Protein AF-A0A3N2MAE8-F1 (afdb_monomer_lite)

pLDDT: mean 73.29, std 17.46, range [30.31, 92.56]

Radius of gyration: 26.44 Å; chains: 1; bounding box: 74×53×58 Å

Secondary structure (DSSP, 8-state):
-HHHHHHHIIIIIHHHHHTS-HHHHHHHHHHHHHHHHHHHH---HHHHTTTTT--HHHHHHHHHHHHHHHHTT-HHHHHHHHHHHTS-HHHHS----PPP-PPPPPPPPPP-------------------PEEETTEEE-HHHHHHHHHHHHHHHHHHHHTTSSPPP-SS-----TT---S-----S--EEEHHHHHHHHTS-HHHHHHHHHTTSS-EEEEEEETTEEEEEEEHHHHHHHHHHTT--

Foldseek 3Di:
DLVLLVVLCVVPVVVVLVPDDPVVNLLLSLLLVLLCCCVPVPDDLVLSQVVSVHDSVSSVVSNVVLVVCVVVVPPSSVSSVVSVVPDPSVVVPPDPDDDDDDDDDDDDDDDDDDDDDDDDDDDDDPPDQPWDADPNDTQGVVNVVVVLQLQLQVLVCVVCPPPPDDDPPPPDDDDRPDDPPPPPPDPWDWAWLVSLCSNLVHDSVVVVVCCVVVLWPKDFPDDDPPDTTIITTPVSSVVVSVVVVSD

Sequence (247 aa):
MEKTIIDIIDKKAQRQYNRMTGIKRKAYRAMLYAGVQITLNGYSVREIAPEIDYSESGTTKLVQKWIQLMQGGDVTVNLIINAVQKIPMSRRLAHKQTPVKESEPITPSTPVQVEIPKPMPAITRPTKTKVKNVLGFLITPEDEMRERAAIRSSILFFQSYGKGKEPRMNGEYYTPGTNPDEVVKDEGKWLPLDTAALYCGCKEEVINIAGQNGIIERRVYRRNANRNYYEYKVDDLDRFIRDNHLL

Structure (mmCIF, N/CA/C/O backbone):
data_AF-A0A3N2MAE8-F1
#
_entry.id   AF-A0A3N2MAE8-F1
#
loop_
_atom_site.group_PDB
_atom_site.id
_atom_site.type_symbol
_atom_site.label_atom_id
_atom_site.label_alt_id
_atom_site.label_comp_id
_atom_site.label_asym_id
_atom_site.label_entity_id
_atom_site.label_seq_id
_atom_site.pdbx_PDB_ins_code
_atom_site.Cartn_x
_atom_site.Cartn_y
_atom_site.Cartn_z
_atom_site.occupancy
_atom_site.B_iso_or_equiv
_atom_site.auth_seq_id
_atom_site.auth_comp_id
_atom_site.auth_asym_id
_atom_site.auth_atom_id
_atom_site.pdbx_PDB_model_num
ATOM 1 N N . MET A 1 1 ? 13.043 8.190 -25.055 1.00 72.12 1 MET A N 1
ATOM 2 C CA . MET A 1 1 ? 12.553 8.364 -23.673 1.00 72.12 1 MET A CA 1
ATOM 3 C C . MET A 1 1 ? 13.698 8.305 -22.676 1.00 72.12 1 MET A C 1
ATOM 5 O O . MET A 1 1 ? 13.945 9.303 -22.020 1.00 72.12 1 MET A O 1
ATOM 9 N N . GLU A 1 2 ? 14.461 7.211 -22.641 1.00 76.00 2 GLU A N 1
ATOM 10 C CA . GLU A 1 2 ? 15.640 7.076 -21.772 1.00 76.00 2 GLU A CA 1
ATOM 11 C C . GLU A 1 2 ? 16.663 8.216 -21.952 1.00 76.00 2 GLU A C 1
ATOM 13 O O . GLU A 1 2 ? 17.057 8.845 -20.976 1.00 76.00 2 GLU A O 1
ATOM 18 N N . LYS A 1 3 ? 16.989 8.589 -23.201 1.00 79.81 3 LYS A N 1
ATOM 19 C CA . LYS A 1 3 ? 17.850 9.754 -23.500 1.00 79.81 3 LYS A CA 1
ATOM 20 C C . LYS A 1 3 ? 17.324 11.066 -22.901 1.00 79.81 3 LYS A C 1
ATOM 22 O O . LYS A 1 3 ? 18.085 11.820 -22.318 1.00 79.81 3 LYS A O 1
ATOM 27 N N . THR A 1 4 ? 16.015 11.308 -22.977 1.00 78.88 4 THR A N 1
ATOM 28 C CA . THR A 1 4 ? 15.373 12.512 -22.420 1.00 78.88 4 THR A CA 1
ATOM 29 C C . THR A 1 4 ? 15.468 12.551 -20.895 1.00 78.88 4 THR A C 1
ATOM 31 O O . THR A 1 4 ? 15.686 13.612 -20.318 1.00 78.88 4 THR A O 1
ATOM 34 N N . ILE A 1 5 ? 15.326 11.396 -20.239 1.00 82.50 5 ILE A N 1
ATOM 35 C CA . ILE A 1 5 ? 15.496 11.271 -18.787 1.00 82.50 5 ILE A CA 1
ATOM 36 C C . ILE A 1 5 ? 16.953 11.567 -18.410 1.00 82.50 5 ILE A C 1
ATOM 38 O O . ILE A 1 5 ? 17.195 12.344 -17.489 1.00 82.50 5 ILE A O 1
ATOM 42 N N . ILE A 1 6 ? 17.917 11.004 -19.146 1.00 83.12 6 ILE A N 1
ATOM 43 C CA . ILE A 1 6 ? 19.352 11.240 -18.928 1.00 83.12 6 ILE A CA 1
ATOM 44 C C . ILE A 1 6 ? 19.697 12.725 -19.102 1.00 83.12 6 ILE A C 1
ATOM 46 O O . ILE A 1 6 ? 20.293 13.305 -18.199 1.00 83.12 6 ILE A O 1
ATOM 50 N N . ASP A 1 7 ? 19.227 13.371 -20.171 1.00 82.75 7 ASP A N 1
ATOM 51 C CA . ASP A 1 7 ? 19.480 14.795 -20.424 1.00 82.75 7 ASP A CA 1
ATOM 52 C C . ASP A 1 7 ? 18.971 15.700 -19.289 1.00 82.75 7 ASP A C 1
ATOM 54 O O . ASP A 1 7 ? 19.589 16.715 -18.960 1.00 82.75 7 ASP A O 1
ATOM 58 N N . ILE A 1 8 ? 17.828 15.365 -18.681 1.00 82.50 8 ILE A N 1
ATOM 59 C CA . ILE A 1 8 ? 17.264 16.141 -17.566 1.00 82.50 8 ILE A CA 1
ATOM 60 C C . ILE A 1 8 ? 18.070 15.918 -16.286 1.00 82.50 8 ILE A C 1
ATOM 62 O O . ILE A 1 8 ? 18.332 16.880 -15.555 1.00 82.50 8 ILE A O 1
ATOM 66 N N . ILE A 1 9 ? 18.510 14.682 -16.035 1.00 80.94 9 ILE A N 1
ATOM 67 C CA . ILE A 1 9 ? 19.417 14.376 -14.925 1.00 80.94 9 ILE A CA 1
ATOM 68 C C . ILE A 1 9 ? 20.706 15.192 -15.079 1.00 80.94 9 ILE A C 1
ATOM 70 O O . ILE A 1 9 ? 21.069 15.916 -14.150 1.00 80.94 9 ILE A O 1
ATOM 74 N N . ASP A 1 10 ? 21.326 15.166 -16.261 1.00 79.38 10 ASP A N 1
ATOM 75 C CA . ASP A 1 10 ? 22.582 15.867 -16.543 1.00 79.38 10 ASP A CA 1
ATOM 76 C C . ASP A 1 10 ? 22.447 17.400 -16.460 1.00 79.38 10 ASP A C 1
ATOM 78 O O . ASP A 1 10 ? 23.388 18.089 -16.065 1.00 79.38 10 ASP A O 1
ATOM 82 N N . LYS A 1 11 ? 21.269 17.963 -16.764 1.00 79.94 11 LYS A N 1
ATOM 83 C CA . LYS A 1 11 ? 21.033 19.420 -16.709 1.00 79.94 11 LYS A CA 1
ATOM 84 C C . LYS A 1 11 ? 20.623 19.950 -15.335 1.00 79.94 11 LYS A C 1
ATOM 86 O O . LYS A 1 11 ? 20.891 21.116 -15.043 1.00 79.94 11 LYS A O 1
ATOM 91 N N . LYS A 1 12 ? 19.917 19.165 -14.514 1.00 78.56 12 LYS A N 1
ATOM 92 C CA . LYS A 1 12 ? 19.262 19.680 -13.291 1.00 78.56 12 LYS A CA 1
ATOM 93 C C . LYS A 1 12 ? 19.582 18.904 -12.022 1.00 78.56 12 LYS A C 1
ATOM 95 O O . LYS A 1 12 ? 19.689 19.522 -10.966 1.00 78.56 12 LYS A O 1
ATOM 100 N N . ALA A 1 13 ? 19.798 17.596 -12.114 1.00 74.38 13 ALA A N 1
ATOM 101 C CA . ALA A 1 13 ? 20.076 16.745 -10.958 1.00 74.38 13 ALA A CA 1
ATOM 102 C C . ALA A 1 13 ? 21.548 16.302 -10.872 1.00 74.38 13 ALA A C 1
ATOM 104 O O . ALA A 1 13 ? 21.906 15.537 -9.978 1.00 74.38 13 ALA A O 1
ATOM 105 N N . GLN A 1 14 ? 22.427 16.801 -11.748 1.00 79.94 14 GLN A N 1
ATOM 106 C CA . GLN A 1 14 ? 23.759 16.231 -11.967 1.00 79.94 14 GLN A CA 1
ATOM 107 C C . GLN A 1 14 ? 24.645 16.186 -10.727 1.00 79.94 14 GLN A C 1
ATOM 109 O O . GLN A 1 14 ? 25.301 15.183 -10.448 1.00 79.94 14 GLN A O 1
ATOM 114 N N . ARG A 1 15 ? 24.634 17.254 -9.921 1.00 77.38 15 ARG A N 1
ATOM 115 C CA . ARG A 1 15 ? 25.395 17.296 -8.661 1.00 77.38 15 ARG A CA 1
ATOM 116 C C . ARG A 1 15 ? 24.901 16.251 -7.661 1.00 77.38 15 ARG A C 1
ATOM 118 O O . ARG A 1 15 ? 25.712 15.638 -6.975 1.00 77.38 15 ARG A O 1
ATOM 125 N N . GLN A 1 16 ? 23.590 16.042 -7.574 1.00 77.69 16 GLN A N 1
ATOM 126 C CA . GLN A 1 16 ? 22.994 15.058 -6.672 1.00 77.69 16 GLN A CA 1
ATOM 127 C C . GLN A 1 16 ? 23.212 13.636 -7.197 1.00 77.69 16 GLN A C 1
ATOM 129 O O . GLN A 1 16 ? 23.607 12.759 -6.436 1.00 77.69 16 GLN A O 1
ATOM 134 N N . TYR A 1 17 ? 23.037 13.434 -8.501 1.00 82.00 17 TYR A N 1
ATOM 135 C CA . TYR A 1 17 ? 23.240 12.167 -9.192 1.00 82.00 17 TYR A CA 1
ATOM 136 C C . TYR A 1 17 ? 24.691 11.675 -9.077 1.00 82.00 17 TYR A C 1
ATOM 138 O O . TYR A 1 17 ? 24.935 10.527 -8.701 1.00 82.00 17 TYR A O 1
ATOM 146 N N . ASN A 1 18 ? 25.669 12.563 -9.270 1.00 81.50 18 ASN A N 1
ATOM 147 C CA . ASN A 1 18 ? 27.088 12.219 -9.158 1.00 81.50 18 ASN A CA 1
ATOM 148 C C . ASN A 1 18 ? 27.539 11.947 -7.714 1.00 81.50 18 ASN A C 1
ATOM 150 O O . ASN A 1 18 ? 28.488 11.195 -7.507 1.00 81.50 18 ASN A O 1
ATOM 154 N N . ARG A 1 19 ? 26.830 12.462 -6.704 1.00 82.56 19 ARG A N 1
ATOM 155 C CA . ARG A 1 19 ? 27.078 12.116 -5.291 1.00 82.56 19 ARG A CA 1
ATOM 156 C C . ARG A 1 19 ? 26.542 10.734 -4.897 1.00 82.56 19 ARG A C 1
ATOM 158 O O . ARG A 1 19 ? 26.888 10.233 -3.832 1.00 82.56 19 ARG A O 1
ATOM 165 N N . MET A 1 20 ? 25.701 10.104 -5.721 1.00 85.06 20 MET A N 1
ATOM 166 C CA . MET A 1 20 ? 25.175 8.763 -5.449 1.00 85.06 20 MET A CA 1
ATOM 167 C C . MET A 1 20 ? 26.180 7.667 -5.826 1.00 85.06 20 MET A C 1
ATOM 169 O O . MET A 1 20 ? 26.930 7.805 -6.793 1.00 85.06 20 MET A O 1
ATOM 173 N N . THR A 1 21 ? 26.134 6.541 -5.107 1.00 85.94 21 THR A N 1
ATOM 174 C CA . THR A 1 21 ? 26.862 5.311 -5.465 1.00 85.94 21 THR A CA 1
ATOM 175 C C . THR A 1 21 ? 26.302 4.697 -6.752 1.00 85.94 21 THR A C 1
ATOM 177 O O . THR A 1 21 ? 25.134 4.908 -7.081 1.00 85.94 21 THR A O 1
ATOM 180 N N . GLY A 1 22 ? 27.098 3.898 -7.474 1.00 79.12 22 GLY A N 1
ATOM 181 C CA . GLY A 1 22 ? 26.682 3.290 -8.751 1.00 79.12 22 GLY A CA 1
ATOM 182 C C . GLY A 1 22 ? 25.366 2.504 -8.666 1.00 79.12 22 GLY A C 1
ATOM 183 O O . GLY A 1 22 ? 24.494 2.658 -9.518 1.00 79.12 22 GLY A O 1
ATOM 184 N N . ILE A 1 23 ? 25.162 1.761 -7.573 1.00 83.56 23 ILE A N 1
ATOM 185 C CA . ILE A 1 23 ? 23.918 1.021 -7.302 1.00 83.56 23 ILE A CA 1
ATOM 186 C C . ILE A 1 23 ? 22.726 1.978 -7.147 1.00 83.56 23 ILE A C 1
ATOM 188 O O . ILE A 1 23 ? 21.671 1.771 -7.745 1.00 83.56 23 ILE A O 1
ATOM 192 N N . LYS A 1 24 ? 22.895 3.069 -6.386 1.00 83.88 24 LYS A N 1
ATOM 193 C CA . LYS A 1 24 ? 21.844 4.081 -6.191 1.00 83.88 24 LYS A CA 1
ATOM 194 C C . LYS A 1 24 ? 21.535 4.835 -7.484 1.00 83.88 24 LYS A C 1
ATOM 196 O O . LYS A 1 24 ? 20.376 5.155 -7.722 1.00 83.88 24 LYS A O 1
ATOM 201 N N . ARG A 1 25 ? 22.536 5.063 -8.341 1.00 84.44 25 ARG A N 1
ATOM 202 C CA . ARG A 1 25 ? 22.350 5.648 -9.676 1.00 84.44 25 ARG A CA 1
ATOM 203 C C . ARG A 1 25 ? 21.535 4.737 -10.595 1.00 84.44 25 ARG A C 1
ATOM 205 O O . ARG A 1 25 ? 20.593 5.227 -11.215 1.00 84.44 25 ARG A O 1
ATOM 212 N N . LYS A 1 26 ? 21.839 3.428 -10.637 1.00 86.19 26 LYS A N 1
ATOM 213 C CA . LYS A 1 26 ? 21.049 2.437 -11.399 1.00 86.19 26 LYS A CA 1
ATOM 214 C C . LYS A 1 26 ? 19.598 2.423 -10.914 1.00 86.19 26 LYS A C 1
ATOM 216 O O . LYS A 1 26 ? 18.693 2.595 -11.723 1.00 86.19 26 LYS A O 1
ATOM 221 N N . ALA A 1 27 ? 19.383 2.336 -9.600 1.00 85.50 27 ALA A N 1
ATOM 222 C CA . ALA A 1 27 ? 18.045 2.349 -9.009 1.00 85.50 27 ALA A CA 1
ATOM 223 C C . ALA A 1 27 ? 17.280 3.654 -9.289 1.00 85.50 27 ALA A C 1
ATOM 225 O O . ALA A 1 27 ? 16.088 3.625 -9.577 1.00 85.50 27 ALA A O 1
ATOM 226 N N . TYR A 1 28 ? 17.960 4.802 -9.232 1.00 87.75 28 TYR A N 1
ATOM 227 C CA . TYR A 1 28 ? 17.355 6.100 -9.524 1.00 87.75 28 TYR A CA 1
ATOM 228 C C . TYR A 1 28 ? 16.938 6.217 -10.994 1.00 87.75 28 TYR A C 1
ATOM 230 O O . TYR A 1 28 ? 15.820 6.635 -11.276 1.00 87.75 28 TYR A O 1
ATOM 238 N N . ARG A 1 29 ? 17.779 5.778 -11.939 1.00 87.69 29 ARG A N 1
ATOM 239 C CA . ARG A 1 29 ? 17.409 5.735 -13.364 1.00 87.69 29 ARG A CA 1
ATOM 240 C C . ARG A 1 29 ? 16.254 4.774 -13.632 1.00 87.69 29 ARG A C 1
ATOM 242 O O . ARG A 1 29 ? 15.301 5.164 -14.300 1.00 87.69 29 ARG A O 1
ATOM 249 N N . ALA A 1 30 ? 16.309 3.570 -13.066 1.00 88.69 30 ALA A N 1
ATOM 250 C CA . ALA A 1 30 ? 15.249 2.572 -13.190 1.00 88.69 30 ALA A CA 1
ATOM 251 C C . ALA A 1 30 ? 13.909 3.096 -12.648 1.00 88.69 30 ALA A C 1
ATOM 253 O O . ALA A 1 30 ? 12.876 2.913 -13.280 1.00 88.69 30 ALA A O 1
ATOM 254 N N . MET A 1 31 ? 13.932 3.824 -11.527 1.00 92.56 31 MET A N 1
ATOM 255 C CA . MET A 1 31 ? 12.755 4.485 -10.957 1.00 92.56 31 MET A CA 1
ATOM 256 C C . MET A 1 31 ? 12.142 5.517 -11.905 1.00 92.56 31 MET A C 1
ATOM 258 O O . MET A 1 31 ? 10.935 5.495 -12.124 1.00 92.56 31 MET A O 1
ATOM 262 N N . LEU A 1 32 ? 12.958 6.415 -12.465 1.00 89.94 32 LEU A N 1
ATOM 263 C CA . LEU A 1 32 ? 12.476 7.453 -13.381 1.00 89.94 32 LEU A CA 1
ATOM 264 C C . LEU A 1 32 ? 11.924 6.840 -14.674 1.00 89.94 32 LEU A C 1
ATOM 266 O O . LEU A 1 32 ? 10.894 7.283 -15.174 1.00 89.94 32 LEU A O 1
ATOM 270 N N . TYR A 1 33 ? 12.584 5.805 -15.197 1.00 89.75 33 TYR A N 1
ATOM 271 C CA . TYR A 1 33 ? 12.141 5.103 -16.397 1.00 89.75 33 TYR A CA 1
ATOM 272 C C . TYR A 1 33 ? 10.831 4.340 -16.171 1.00 89.75 33 TYR A C 1
ATOM 274 O O . TYR A 1 33 ? 9.857 4.570 -16.886 1.00 89.75 33 TYR A O 1
ATOM 282 N N . ALA A 1 34 ? 10.776 3.489 -15.142 1.00 88.75 34 ALA A N 1
ATOM 283 C CA . ALA A 1 34 ? 9.591 2.694 -14.831 1.00 88.75 34 ALA A CA 1
ATOM 284 C C . ALA A 1 34 ? 8.399 3.565 -14.427 1.00 88.75 34 ALA A C 1
ATOM 286 O O . ALA A 1 34 ? 7.279 3.303 -14.857 1.00 88.75 34 ALA A O 1
ATOM 287 N N . GLY A 1 35 ? 8.647 4.630 -13.659 1.00 88.06 35 GLY A N 1
ATOM 288 C CA . GLY A 1 35 ? 7.637 5.623 -13.311 1.00 88.06 35 GLY A CA 1
ATOM 289 C C . GLY A 1 35 ? 6.983 6.209 -14.556 1.00 88.06 35 GLY A C 1
ATOM 290 O O . GLY A 1 35 ? 5.775 6.103 -14.716 1.00 88.06 35 GLY A O 1
ATOM 291 N N . VAL A 1 36 ? 7.781 6.726 -15.495 1.00 87.81 36 VAL A N 1
ATOM 292 C CA . VAL A 1 36 ? 7.273 7.278 -16.759 1.00 87.81 36 VAL A CA 1
ATOM 293 C C . VAL A 1 36 ? 6.505 6.238 -17.577 1.00 87.81 36 VAL A C 1
ATOM 295 O O . VAL A 1 36 ? 5.401 6.530 -18.035 1.00 87.81 36 VAL A O 1
ATOM 298 N N . GLN A 1 37 ? 7.057 5.039 -17.770 1.00 86.00 37 GLN A N 1
ATOM 299 C CA . GLN A 1 37 ? 6.421 4.022 -18.611 1.00 86.00 37 GLN A CA 1
ATOM 300 C C . GLN A 1 37 ? 5.065 3.573 -18.053 1.00 86.00 37 GLN A C 1
ATOM 302 O O . GLN A 1 37 ? 4.087 3.491 -18.795 1.00 86.00 37 GLN A O 1
ATOM 307 N N . ILE A 1 38 ? 4.981 3.361 -16.741 1.00 86.56 38 ILE A N 1
ATOM 308 C CA . ILE A 1 38 ? 3.768 2.853 -16.096 1.00 86.56 38 ILE A CA 1
ATOM 309 C C . ILE A 1 38 ? 2.740 3.975 -15.906 1.00 86.56 38 ILE A C 1
ATOM 311 O O . ILE A 1 38 ? 1.568 3.786 -16.217 1.00 86.56 38 ILE A O 1
ATOM 315 N N . THR A 1 39 ? 3.148 5.169 -15.456 1.00 84.19 39 THR A N 1
ATOM 316 C CA . THR A 1 39 ? 2.185 6.246 -15.159 1.00 84.19 39 THR A CA 1
ATOM 317 C C . THR A 1 39 ? 1.778 7.073 -16.376 1.00 84.19 39 THR A C 1
ATOM 319 O O . THR A 1 39 ? 0.683 7.624 -16.372 1.00 84.19 39 THR A O 1
ATOM 322 N N . LEU A 1 40 ? 2.641 7.221 -17.392 1.00 82.38 40 LEU A N 1
ATOM 323 C CA . LEU A 1 40 ? 2.356 8.073 -18.561 1.00 82.38 40 LEU A CA 1
ATOM 324 C C . LEU A 1 40 ? 2.034 7.294 -19.837 1.00 82.38 40 LEU A C 1
ATOM 326 O O . LEU A 1 40 ? 1.311 7.824 -20.678 1.00 82.38 40 LEU A O 1
ATOM 330 N N . ASN A 1 41 ? 2.563 6.079 -20.001 1.00 80.44 41 ASN A N 1
ATOM 331 C CA . ASN A 1 41 ? 2.350 5.283 -21.216 1.00 80.44 41 ASN A CA 1
ATOM 332 C C . ASN A 1 41 ? 1.479 4.038 -20.986 1.00 80.44 41 ASN A C 1
ATOM 334 O O . ASN A 1 41 ? 1.125 3.381 -21.958 1.00 80.44 41 ASN A O 1
ATOM 338 N N . GLY A 1 42 ? 1.099 3.744 -19.736 1.00 79.69 42 GLY A N 1
ATOM 339 C CA . GLY A 1 42 ? 0.135 2.693 -19.401 1.00 79.69 42 GLY A CA 1
ATOM 340 C C . GLY A 1 42 ? 0.682 1.264 -19.446 1.00 79.69 42 GLY A C 1
ATOM 341 O O . GLY A 1 42 ? -0.113 0.331 -19.492 1.00 79.69 42 GLY A O 1
ATOM 342 N N . TYR A 1 43 ? 2.007 1.080 -19.430 1.00 84.88 43 TYR A N 1
ATOM 343 C CA . TYR A 1 43 ? 2.608 -0.256 -19.374 1.00 84.88 43 TYR A CA 1
ATOM 344 C C . TYR A 1 43 ? 2.362 -0.942 -18.030 1.00 84.88 43 TYR A C 1
ATOM 346 O O . TYR A 1 43 ? 2.264 -0.300 -16.980 1.00 84.88 43 TYR A O 1
ATOM 354 N N . SER A 1 44 ? 2.312 -2.269 -18.056 1.00 85.44 44 SER A N 1
ATOM 355 C CA . SER A 1 44 ? 2.218 -3.091 -16.856 1.00 85.44 44 SER A CA 1
ATOM 356 C C . SER A 1 44 ? 3.583 -3.265 -16.18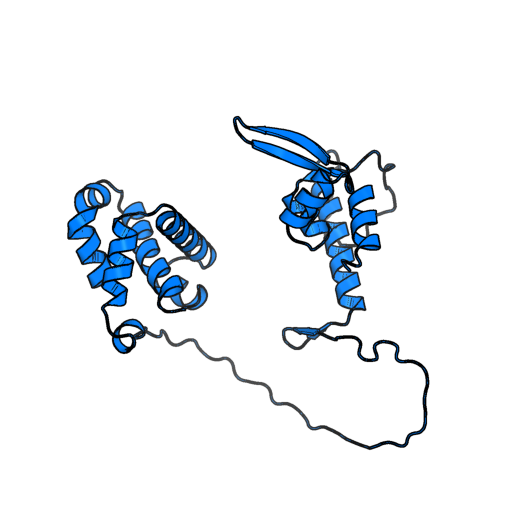0 1.00 85.44 44 SER A C 1
ATOM 358 O O . SER A 1 44 ? 4.644 -3.203 -16.802 1.00 85.44 44 SER A O 1
ATOM 360 N N . VAL A 1 45 ? 3.570 -3.550 -14.875 1.00 85.81 45 VAL A N 1
ATOM 361 C CA . VAL A 1 45 ? 4.798 -3.846 -14.111 1.00 85.81 45 VAL A CA 1
ATOM 362 C C . VAL A 1 45 ? 5.545 -5.054 -14.692 1.00 85.81 45 VAL A C 1
ATOM 364 O O . VAL A 1 45 ? 6.775 -5.071 -14.668 1.00 85.81 45 VAL A O 1
ATOM 367 N N . ARG A 1 46 ? 4.811 -6.032 -15.238 1.00 84.56 46 ARG A N 1
ATOM 368 C CA . ARG A 1 46 ? 5.366 -7.260 -15.827 1.00 84.56 46 ARG A CA 1
ATOM 369 C C . ARG A 1 46 ? 6.188 -6.994 -17.082 1.00 84.56 46 ARG A C 1
ATOM 371 O O . ARG A 1 46 ? 7.208 -7.639 -17.276 1.00 84.56 46 ARG A O 1
ATOM 378 N N . GLU A 1 47 ? 5.764 -6.038 -17.901 1.00 83.75 47 GLU A N 1
ATOM 379 C CA . GLU A 1 47 ? 6.462 -5.666 -19.138 1.00 83.75 47 GLU A CA 1
ATOM 380 C C . GLU A 1 47 ? 7.751 -4.892 -18.842 1.00 83.75 47 GLU A C 1
ATOM 382 O O . GLU A 1 47 ? 8.776 -5.110 -19.479 1.00 83.75 47 GLU A O 1
ATOM 387 N N . ILE A 1 48 ? 7.726 -4.025 -17.825 1.00 86.50 48 ILE A N 1
ATOM 388 C CA . ILE A 1 48 ? 8.852 -3.134 -17.518 1.00 86.50 48 ILE A CA 1
ATOM 389 C C . ILE A 1 48 ? 9.907 -3.787 -16.623 1.00 86.50 48 ILE A C 1
ATOM 391 O O . ILE A 1 48 ? 11.091 -3.497 -16.775 1.00 86.50 48 ILE A O 1
ATOM 395 N N . ALA A 1 49 ? 9.519 -4.665 -15.693 1.00 84.62 49 ALA A N 1
ATOM 396 C CA . ALA A 1 49 ? 10.445 -5.338 -14.778 1.00 84.62 49 ALA A CA 1
ATOM 397 C C . ALA A 1 49 ? 11.668 -5.997 -15.465 1.00 84.62 49 ALA A C 1
ATOM 399 O O . ALA A 1 49 ? 12.793 -5.701 -15.043 1.00 84.62 49 ALA A O 1
ATOM 400 N N . PRO A 1 50 ? 11.506 -6.804 -16.536 1.00 84.62 50 PRO A N 1
ATOM 401 C CA . PRO A 1 50 ? 12.643 -7.382 -17.252 1.00 84.62 50 PRO A CA 1
ATOM 402 C C . PRO A 1 50 ? 13.474 -6.339 -18.016 1.00 84.62 50 PRO A C 1
ATOM 404 O O . PRO A 1 50 ? 14.666 -6.546 -18.200 1.00 84.62 50 PRO A O 1
ATOM 407 N N . GLU A 1 51 ? 12.892 -5.209 -18.429 1.00 83.00 51 GLU A N 1
ATOM 408 C CA . GLU A 1 51 ? 13.599 -4.162 -19.185 1.00 83.00 51 GLU A CA 1
ATOM 409 C C . GLU A 1 51 ? 14.600 -3.378 -18.319 1.00 83.00 51 GLU A C 1
ATOM 411 O O . GLU A 1 51 ? 15.616 -2.893 -18.815 1.00 83.00 51 GLU A O 1
ATOM 416 N N . ILE A 1 52 ? 14.331 -3.257 -17.015 1.00 85.75 52 ILE A N 1
ATOM 417 C CA . ILE A 1 52 ? 15.181 -2.511 -16.073 1.00 85.75 52 ILE A CA 1
ATOM 418 C C . ILE A 1 52 ? 16.090 -3.401 -15.207 1.00 85.75 52 ILE A C 1
ATOM 420 O O . ILE A 1 52 ? 16.791 -2.874 -14.338 1.00 85.75 52 ILE A O 1
ATOM 424 N N . ASP A 1 53 ? 16.093 -4.720 -15.423 1.00 85.94 53 ASP A N 1
ATOM 425 C CA . ASP A 1 53 ? 16.731 -5.740 -14.571 1.00 85.94 53 ASP A CA 1
ATOM 426 C C . ASP A 1 53 ? 16.255 -5.716 -13.102 1.00 85.94 53 ASP A C 1
ATOM 428 O O . ASP A 1 53 ? 17.065 -5.779 -12.169 1.00 85.94 53 ASP A O 1
ATOM 432 N N . TYR A 1 54 ? 14.946 -5.593 -12.862 1.00 87.94 54 TYR A N 1
ATOM 433 C CA . TYR A 1 54 ? 14.369 -5.679 -11.514 1.00 87.94 54 TYR A CA 1
ATOM 434 C C . TYR A 1 54 ? 13.311 -6.779 -11.426 1.00 87.94 54 TYR A C 1
ATOM 436 O O . TYR A 1 54 ? 12.650 -7.121 -12.400 1.00 87.94 54 TYR A O 1
ATOM 444 N N . SER A 1 55 ? 13.106 -7.316 -10.221 1.00 89.94 55 SER A N 1
ATOM 445 C CA . SER A 1 55 ? 11.927 -8.139 -9.940 1.00 89.94 55 SER A CA 1
ATOM 446 C C . SER A 1 55 ? 10.652 -7.295 -10.024 1.00 89.94 55 SER A C 1
ATOM 448 O O . SER A 1 55 ? 10.684 -6.098 -9.739 1.00 89.94 55 SER A O 1
ATOM 450 N N . GLU A 1 56 ? 9.499 -7.910 -10.302 1.00 85.81 56 GLU A N 1
ATOM 451 C CA . GLU A 1 56 ? 8.200 -7.210 -10.294 1.00 85.81 56 GLU A CA 1
ATOM 452 C C . GLU A 1 56 ? 7.943 -6.468 -8.969 1.00 85.81 56 GLU A C 1
ATOM 454 O O . GLU A 1 56 ? 7.486 -5.321 -8.944 1.00 85.81 56 GLU A O 1
ATOM 459 N N . SER A 1 57 ? 8.314 -7.091 -7.846 1.00 88.38 57 SER A N 1
ATOM 460 C CA . SER A 1 57 ? 8.221 -6.485 -6.514 1.00 88.38 57 SER A CA 1
ATOM 461 C C . SER A 1 57 ? 9.171 -5.294 -6.331 1.00 88.38 57 SER A C 1
ATOM 463 O O . SER A 1 57 ? 8.811 -4.309 -5.683 1.00 88.38 57 SER A O 1
ATOM 465 N N . GLY A 1 58 ? 10.370 -5.345 -6.918 1.00 86.50 58 GLY A N 1
ATOM 466 C CA . GLY A 1 58 ? 11.327 -4.241 -6.935 1.00 86.50 58 GLY A CA 1
ATOM 467 C C . GLY A 1 58 ? 10.826 -3.077 -7.785 1.00 86.50 58 GLY A C 1
ATOM 468 O O . GLY A 1 58 ? 10.799 -1.941 -7.313 1.00 86.50 58 GLY A O 1
ATOM 469 N N . THR A 1 59 ? 10.341 -3.369 -8.990 1.00 87.81 59 THR A N 1
ATOM 470 C CA . THR A 1 59 ? 9.742 -2.398 -9.912 1.00 87.81 59 THR A CA 1
ATOM 471 C C . THR A 1 59 ? 8.549 -1.694 -9.270 1.00 87.81 59 THR A C 1
ATOM 473 O O . THR A 1 59 ? 8.468 -0.469 -9.310 1.00 87.81 59 THR A O 1
ATOM 476 N N . THR A 1 60 ? 7.687 -2.429 -8.561 1.00 88.62 60 THR A N 1
ATOM 477 C CA . THR A 1 60 ? 6.551 -1.850 -7.823 1.00 88.62 60 THR A CA 1
ATOM 478 C C . THR A 1 60 ? 7.009 -0.838 -6.768 1.00 88.62 60 THR A C 1
ATOM 480 O O . THR A 1 60 ? 6.472 0.267 -6.694 1.00 88.62 60 THR A O 1
ATOM 483 N N . LYS A 1 61 ? 8.049 -1.159 -5.985 1.00 91.75 61 LYS A N 1
ATOM 484 C CA . LYS A 1 61 ? 8.614 -0.234 -4.982 1.00 91.75 61 LYS A CA 1
ATOM 485 C C . LYS A 1 61 ? 9.222 1.016 -5.621 1.00 91.75 61 LYS A C 1
ATOM 487 O O . LYS A 1 61 ? 9.096 2.111 -5.074 1.00 91.75 61 LYS A O 1
ATOM 492 N N . LEU A 1 62 ? 9.877 0.871 -6.774 1.00 91.12 62 LEU A N 1
ATOM 493 C CA . LEU A 1 62 ? 10.416 2.006 -7.525 1.00 91.12 62 LEU A CA 1
ATOM 494 C C . LEU A 1 62 ? 9.286 2.918 -8.029 1.00 91.12 62 LEU A C 1
ATOM 496 O O . LEU A 1 62 ? 9.362 4.134 -7.867 1.00 91.12 62 LEU A O 1
ATOM 500 N N . VAL A 1 63 ? 8.203 2.347 -8.553 1.00 91.94 63 VAL A N 1
ATOM 501 C CA . VAL A 1 63 ? 7.034 3.111 -9.020 1.00 91.94 63 VAL A CA 1
ATOM 502 C C . VAL A 1 63 ? 6.326 3.819 -7.867 1.00 91.94 63 VAL A C 1
ATOM 504 O O . VAL A 1 63 ? 5.991 4.994 -7.985 1.00 91.94 63 VAL A O 1
ATOM 507 N N . GLN A 1 64 ? 6.160 3.161 -6.717 1.00 90.62 64 GLN A N 1
ATOM 508 C CA . GLN A 1 64 ? 5.614 3.806 -5.517 1.00 90.62 64 GLN A CA 1
ATOM 509 C C . GLN A 1 64 ? 6.451 5.020 -5.100 1.00 90.62 64 GLN A C 1
ATOM 511 O O . GLN A 1 64 ? 5.902 6.074 -4.785 1.00 90.62 64 GLN A O 1
ATOM 516 N N . LYS A 1 65 ? 7.783 4.906 -5.161 1.00 90.75 65 LYS A N 1
ATOM 517 C CA . LYS A 1 65 ? 8.688 6.022 -4.870 1.00 90.75 65 LYS A CA 1
ATOM 518 C C . LYS A 1 65 ? 8.565 7.160 -5.889 1.00 90.75 65 LYS A C 1
ATOM 520 O O . LYS A 1 65 ? 8.598 8.322 -5.499 1.00 90.75 65 LYS A O 1
ATOM 525 N N . TRP A 1 66 ? 8.382 6.847 -7.171 1.00 90.75 66 TRP A N 1
ATOM 526 C CA . TRP A 1 66 ? 8.069 7.842 -8.202 1.00 90.75 66 TRP A CA 1
ATOM 527 C C . TRP A 1 66 ? 6.759 8.584 -7.901 1.00 90.75 66 TRP A C 1
ATOM 529 O O . TRP A 1 66 ? 6.746 9.812 -7.913 1.00 90.75 66 TRP A O 1
ATOM 539 N N . ILE A 1 67 ? 5.689 7.864 -7.549 1.00 89.19 67 ILE A N 1
ATOM 540 C CA . ILE A 1 67 ? 4.388 8.459 -7.199 1.00 89.19 67 ILE A CA 1
ATOM 541 C C . 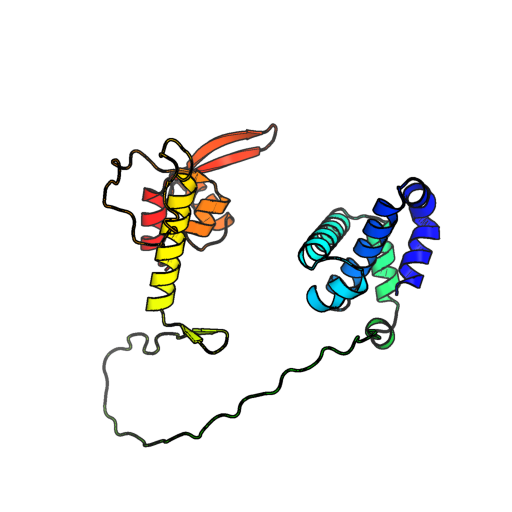ILE A 1 67 ? 4.515 9.383 -5.982 1.00 89.19 67 ILE A C 1
ATOM 543 O O . ILE A 1 67 ? 3.990 10.493 -6.005 1.00 89.19 67 ILE A O 1
ATOM 547 N N . GLN A 1 68 ? 5.257 8.970 -4.952 1.00 90.81 68 GLN A N 1
ATOM 548 C CA . GLN A 1 68 ? 5.528 9.815 -3.783 1.00 90.81 68 GLN A CA 1
ATOM 549 C C . GLN A 1 68 ? 6.258 11.110 -4.165 1.00 90.81 68 GLN A C 1
ATOM 551 O O . GLN A 1 68 ? 5.904 12.179 -3.675 1.00 90.81 68 GLN A O 1
ATOM 556 N N . LEU A 1 69 ? 7.248 11.039 -5.062 1.00 87.38 69 LEU A N 1
ATOM 557 C CA . LEU A 1 69 ? 7.967 12.224 -5.543 1.00 87.38 69 LEU A CA 1
ATOM 558 C C . LEU A 1 69 ? 7.083 13.133 -6.409 1.00 87.38 69 LEU A C 1
ATOM 560 O O . LEU A 1 69 ? 7.196 14.352 -6.301 1.00 87.38 69 LEU A O 1
ATOM 564 N N . MET A 1 70 ? 6.179 12.568 -7.218 1.00 86.38 70 MET A N 1
ATOM 565 C CA . MET A 1 70 ? 5.172 13.355 -7.943 1.00 86.38 70 MET A CA 1
ATOM 566 C C . MET A 1 70 ? 4.248 14.100 -6.975 1.00 86.38 70 MET A C 1
ATOM 568 O O . MET A 1 70 ? 4.056 15.304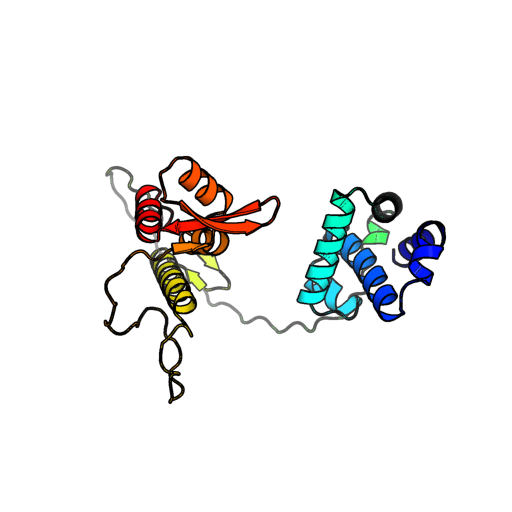 -7.119 1.00 86.38 70 MET A O 1
ATOM 572 N N . GLN A 1 71 ? 3.703 13.402 -5.973 1.00 87.56 71 GLN A N 1
ATOM 573 C CA . GLN A 1 71 ? 2.809 13.988 -4.967 1.00 87.56 71 GLN A CA 1
ATOM 574 C C . GLN A 1 71 ? 3.512 15.057 -4.122 1.00 87.56 71 GLN A C 1
ATOM 576 O O . GLN A 1 71 ? 2.903 16.063 -3.772 1.00 87.56 71 GLN A O 1
ATOM 581 N N . GLY A 1 72 ? 4.801 14.862 -3.833 1.00 84.06 72 GLY A N 1
ATOM 582 C CA . GLY A 1 72 ? 5.645 15.834 -3.140 1.00 84.06 72 GLY A CA 1
ATOM 583 C C . GLY A 1 72 ? 6.112 17.013 -4.002 1.00 84.06 72 GLY A C 1
ATOM 584 O O . GLY A 1 72 ? 6.793 17.894 -3.484 1.00 84.06 72 GLY A O 1
ATOM 585 N N . GLY A 1 73 ? 5.778 17.044 -5.297 1.00 83.19 73 GLY A N 1
ATOM 586 C CA . GLY A 1 73 ? 6.128 18.145 -6.192 1.00 83.19 73 GLY A CA 1
ATOM 587 C C . GLY A 1 73 ? 7.608 18.208 -6.580 1.00 83.19 73 GLY A C 1
ATOM 588 O O . GLY A 1 73 ? 8.119 19.300 -6.837 1.00 83.19 73 GLY A O 1
ATOM 589 N N . ASP A 1 74 ? 8.312 17.071 -6.638 1.00 85.88 74 ASP A N 1
ATOM 590 C CA . ASP A 1 74 ? 9.730 17.047 -7.010 1.00 85.88 74 ASP A CA 1
ATOM 591 C C . ASP A 1 74 ? 9.959 17.677 -8.397 1.00 85.88 74 ASP A C 1
ATOM 593 O O . ASP A 1 74 ? 9.361 17.298 -9.410 1.00 85.88 74 ASP A O 1
ATOM 597 N N . VAL A 1 75 ? 10.858 18.663 -8.441 1.00 82.50 75 VAL A N 1
ATOM 598 C CA . VAL A 1 75 ? 11.127 19.473 -9.636 1.00 82.50 75 VAL A CA 1
ATOM 599 C C . VAL A 1 75 ? 11.662 18.618 -10.787 1.00 82.50 75 VAL A C 1
ATOM 601 O O . VAL A 1 75 ? 11.310 18.849 -11.943 1.00 82.50 75 VAL A O 1
ATOM 604 N N . THR A 1 76 ? 12.490 17.612 -10.499 1.00 81.62 76 THR A N 1
ATOM 605 C CA . THR A 1 76 ? 13.106 16.757 -11.526 1.00 81.62 76 THR A CA 1
ATOM 606 C C . THR A 1 76 ? 12.059 15.849 -12.160 1.00 81.62 76 THR A C 1
ATOM 608 O O . THR A 1 76 ? 12.006 15.721 -13.384 1.00 81.62 76 THR A O 1
ATOM 611 N N . VAL A 1 77 ? 11.184 15.270 -11.337 1.00 84.69 77 VAL A N 1
ATOM 612 C CA . VAL A 1 77 ? 10.069 14.425 -11.782 1.00 84.69 77 VAL A CA 1
ATOM 613 C C . VAL A 1 77 ? 9.091 15.215 -12.655 1.00 84.69 77 VAL A C 1
ATOM 615 O O . VAL A 1 77 ? 8.780 14.787 -13.767 1.00 84.69 77 VAL A O 1
ATOM 618 N N . ASN A 1 78 ? 8.690 16.414 -12.226 1.00 84.62 78 ASN A N 1
ATOM 619 C CA . ASN A 1 78 ? 7.791 17.277 -12.999 1.00 84.62 78 ASN A CA 1
ATOM 620 C C . ASN A 1 78 ? 8.392 17.711 -14.344 1.00 84.62 78 ASN A C 1
ATOM 622 O O . ASN A 1 78 ? 7.701 17.740 -15.364 1.00 84.62 78 ASN A O 1
ATOM 626 N N . LEU A 1 79 ? 9.695 18.003 -14.385 1.00 84.31 79 LEU A N 1
ATOM 627 C CA . LEU A 1 79 ? 10.392 18.308 -15.636 1.00 84.31 79 LEU A CA 1
ATOM 628 C C . LEU A 1 79 ? 10.409 17.113 -16.594 1.00 84.31 79 LEU A C 1
ATOM 630 O O . LEU A 1 79 ? 10.221 17.302 -17.796 1.00 84.31 79 LEU A O 1
ATOM 634 N N . ILE A 1 80 ? 10.598 15.897 -16.075 1.00 84.31 80 ILE A N 1
ATOM 635 C CA . ILE A 1 80 ? 10.547 14.669 -16.876 1.00 84.31 80 ILE A CA 1
ATOM 636 C C . ILE A 1 80 ? 9.142 14.457 -17.438 1.00 84.31 80 ILE A C 1
ATOM 638 O O . ILE A 1 80 ? 9.012 14.224 -18.638 1.00 84.31 80 ILE A O 1
ATOM 642 N N . ILE A 1 81 ? 8.097 14.605 -16.620 1.00 85.31 81 ILE A N 1
ATOM 643 C CA . ILE A 1 81 ? 6.701 14.483 -17.068 1.00 85.31 81 ILE A CA 1
ATOM 644 C C . ILE A 1 81 ? 6.418 15.479 -18.197 1.00 85.31 81 ILE A C 1
ATOM 646 O O . ILE A 1 81 ? 5.994 15.075 -19.280 1.00 85.31 81 ILE A O 1
ATOM 650 N N . ASN A 1 82 ? 6.746 16.756 -17.992 1.00 84.94 82 ASN A N 1
ATOM 651 C CA . ASN A 1 82 ? 6.530 17.812 -18.981 1.00 84.94 82 ASN A CA 1
ATOM 652 C C . ASN A 1 82 ? 7.320 17.584 -20.278 1.00 84.94 82 ASN A C 1
ATOM 654 O O . ASN A 1 82 ? 6.825 17.863 -21.370 1.00 84.94 82 ASN A O 1
ATOM 658 N N . ALA A 1 83 ? 8.556 17.089 -20.185 1.00 83.62 83 ALA A N 1
ATOM 659 C CA . ALA A 1 83 ? 9.373 16.797 -21.357 1.00 83.62 83 ALA A CA 1
ATOM 660 C C . ALA A 1 83 ? 8.842 15.587 -22.136 1.00 83.62 83 ALA A C 1
ATOM 662 O O . ALA A 1 83 ? 8.780 15.626 -23.364 1.00 83.62 83 ALA A O 1
ATOM 663 N N . VAL A 1 84 ? 8.417 14.532 -21.437 1.00 80.31 84 VAL A N 1
ATOM 664 C CA . VAL A 1 84 ? 7.853 13.329 -22.059 1.00 80.31 84 VAL A CA 1
ATOM 665 C C . VAL A 1 84 ? 6.501 13.636 -22.695 1.00 80.31 84 VAL A C 1
ATOM 667 O O . VAL A 1 84 ? 6.259 13.206 -23.820 1.00 80.31 84 VAL A O 1
ATOM 670 N N . GLN A 1 85 ? 5.662 14.453 -22.053 1.00 81.50 85 GLN A N 1
ATOM 671 C CA . GLN A 1 85 ? 4.371 14.889 -22.592 1.00 81.50 85 GLN A CA 1
ATOM 672 C C . GLN A 1 85 ? 4.469 15.699 -23.899 1.00 81.50 85 GLN A C 1
ATOM 674 O O . GLN A 1 85 ? 3.493 15.765 -24.644 1.00 81.50 85 GLN A O 1
ATOM 679 N N . LYS A 1 86 ? 5.641 16.251 -24.233 1.00 80.75 86 LYS A N 1
ATOM 680 C CA . LYS A 1 86 ? 5.891 16.925 -25.520 1.00 80.75 86 LYS A CA 1
ATOM 681 C C . LYS A 1 86 ? 6.290 15.968 -26.651 1.00 80.75 86 LYS A C 1
ATOM 683 O O . LYS A 1 86 ? 6.310 16.366 -27.811 1.00 80.75 86 LYS A O 1
ATOM 688 N N . ILE A 1 87 ? 6.612 14.709 -26.345 1.00 77.56 87 ILE A N 1
ATOM 689 C CA . ILE A 1 87 ? 7.000 13.701 -27.346 1.00 77.56 87 ILE A CA 1
ATOM 690 C C . ILE A 1 87 ? 5.728 13.117 -27.984 1.00 77.56 87 ILE A C 1
ATOM 692 O O . ILE A 1 87 ? 4.825 12.757 -27.238 1.00 77.56 87 ILE A O 1
ATOM 696 N N . PRO A 1 88 ? 5.613 12.947 -29.311 1.00 72.31 88 PRO A N 1
ATOM 697 C CA . PRO A 1 88 ? 4.452 12.290 -29.919 1.00 72.31 88 PRO A CA 1
ATOM 698 C C . PRO A 1 88 ? 4.235 10.872 -29.371 1.00 72.31 88 PRO A C 1
ATOM 700 O O . PRO A 1 88 ? 5.199 10.122 -29.213 1.00 72.31 88 PRO A O 1
ATOM 703 N N . MET A 1 89 ? 2.982 10.485 -29.108 1.00 66.12 89 MET A N 1
ATOM 704 C CA . MET A 1 89 ? 2.629 9.201 -28.476 1.00 66.12 89 MET A CA 1
ATOM 705 C C . MET A 1 89 ? 3.162 7.982 -29.254 1.00 66.12 89 MET A C 1
ATOM 707 O O . MET A 1 89 ? 3.680 7.047 -28.649 1.00 66.12 89 MET A O 1
ATOM 711 N N . SER A 1 90 ? 3.184 8.053 -30.590 1.00 65.94 90 SER A N 1
ATOM 712 C CA . SER A 1 90 ? 3.776 7.033 -31.474 1.00 65.94 90 SER A CA 1
ATOM 713 C C . SER A 1 90 ? 5.269 6.781 -31.226 1.00 65.94 90 SER A C 1
ATOM 715 O O . SER A 1 90 ? 5.746 5.666 -31.401 1.00 65.94 90 SER A O 1
ATOM 717 N N . ARG A 1 91 ? 6.018 7.793 -30.767 1.00 62.97 91 ARG A N 1
ATOM 718 C CA . ARG A 1 91 ? 7.435 7.665 -30.382 1.00 62.97 91 ARG A CA 1
ATOM 719 C C . ARG A 1 91 ? 7.629 7.292 -28.910 1.00 62.97 91 ARG A C 1
ATOM 721 O O . ARG A 1 91 ? 8.741 6.934 -28.527 1.00 62.97 91 ARG A O 1
ATOM 728 N N . ARG A 1 92 ? 6.586 7.395 -28.075 1.00 58.47 92 ARG A N 1
ATOM 729 C CA . ARG A 1 92 ? 6.618 6.955 -26.666 1.00 58.47 92 ARG A CA 1
ATOM 730 C C . ARG A 1 92 ? 6.388 5.455 -26.533 1.00 58.47 92 ARG A C 1
ATOM 732 O O . ARG A 1 92 ? 7.017 4.831 -25.689 1.00 58.47 92 ARG A O 1
ATOM 739 N N . LEU A 1 93 ? 5.520 4.904 -27.379 1.00 61.34 93 LEU A N 1
ATOM 740 C CA . LEU A 1 93 ? 5.100 3.503 -27.346 1.00 61.34 93 LEU A CA 1
ATOM 741 C C . LEU A 1 93 ? 6.010 2.551 -28.138 1.00 61.34 93 LEU A C 1
ATOM 743 O O . LEU A 1 93 ? 5.691 1.376 -28.256 1.00 61.34 93 LEU A O 1
ATOM 747 N N . ALA A 1 94 ? 7.134 3.029 -28.683 1.00 58.03 94 ALA A N 1
ATOM 748 C CA . ALA A 1 94 ? 8.112 2.184 -29.366 1.00 58.03 94 ALA A CA 1
ATOM 749 C C . ALA A 1 94 ? 8.852 1.298 -28.344 1.00 58.03 94 ALA A C 1
ATOM 751 O O . ALA A 1 94 ? 9.985 1.577 -27.952 1.00 58.03 94 ALA A O 1
ATOM 752 N N . HIS A 1 95 ? 8.158 0.274 -27.855 1.00 55.78 95 HIS A N 1
ATOM 753 C CA . HIS A 1 95 ? 8.658 -0.707 -26.909 1.00 55.78 95 HIS A CA 1
ATOM 754 C C . HIS A 1 95 ? 9.571 -1.689 -27.644 1.00 55.78 95 HIS A C 1
ATOM 756 O O . HIS A 1 95 ? 9.230 -2.181 -28.722 1.00 55.78 95 HIS A O 1
ATOM 762 N N . LYS A 1 96 ? 10.736 -1.994 -27.067 1.00 56.25 96 LYS A N 1
ATOM 763 C CA . LYS A 1 96 ? 11.515 -3.159 -27.489 1.00 56.25 96 LYS A CA 1
ATOM 764 C C . LYS A 1 96 ? 10.791 -4.392 -26.953 1.00 56.25 96 LYS A C 1
ATOM 766 O O . LYS A 1 96 ? 11.054 -4.805 -25.833 1.00 56.25 96 LYS A O 1
ATOM 771 N N . GLN A 1 97 ? 9.861 -4.948 -27.726 1.00 46.75 97 GLN A N 1
ATOM 772 C CA . GLN A 1 97 ? 9.270 -6.237 -27.381 1.00 46.75 97 GLN A CA 1
ATOM 773 C C . GLN A 1 97 ? 10.374 -7.299 -27.409 1.00 46.75 97 GLN A C 1
ATOM 775 O O . GLN A 1 97 ? 10.924 -7.615 -28.465 1.00 46.75 97 GLN A O 1
ATOM 780 N N . THR A 1 98 ? 10.723 -7.839 -26.247 1.00 45.56 98 THR A N 1
ATOM 781 C CA . THR A 1 98 ? 11.343 -9.158 -26.165 1.00 45.56 98 THR A CA 1
ATOM 782 C C . THR A 1 98 ? 10.245 -10.194 -26.418 1.00 45.56 98 THR A C 1
ATOM 784 O O . THR A 1 98 ? 9.178 -10.101 -25.811 1.00 45.56 98 THR A O 1
ATOM 787 N N . PRO A 1 99 ? 10.446 -11.157 -27.335 1.00 40.38 99 PRO A N 1
ATOM 788 C CA . PRO A 1 99 ? 9.401 -12.108 -27.686 1.00 40.38 99 PRO A CA 1
ATOM 789 C C . PRO A 1 99 ? 9.104 -13.011 -26.485 1.00 40.38 99 PRO A C 1
ATOM 791 O O . PRO A 1 99 ? 9.962 -13.770 -26.030 1.00 40.38 99 PRO A O 1
ATOM 794 N N . VAL A 1 100 ? 7.882 -12.920 -25.965 1.00 38.41 100 VAL A N 1
ATOM 795 C CA . VAL A 1 100 ? 7.342 -13.862 -24.983 1.00 38.41 100 VAL A CA 1
ATOM 796 C C . VAL A 1 100 ? 6.842 -15.078 -25.765 1.00 38.41 100 VAL A C 1
ATOM 798 O O . VAL A 1 100 ? 6.018 -14.933 -26.662 1.00 38.41 100 VAL A O 1
ATOM 801 N N . LYS A 1 101 ? 7.371 -16.273 -25.470 1.00 40.41 101 LYS A N 1
ATOM 802 C CA . LYS A 1 101 ? 6.871 -17.538 -26.033 1.00 40.41 101 LYS A CA 1
ATOM 803 C C . LYS A 1 101 ? 5.423 -17.751 -25.581 1.00 40.41 101 LYS A C 1
ATOM 805 O O . LYS A 1 101 ? 5.184 -17.946 -24.392 1.00 40.41 101 LYS A O 1
ATOM 810 N N . GLU A 1 102 ? 4.492 -17.724 -26.527 1.00 34.53 102 GLU A N 1
ATOM 811 C CA . GLU A 1 102 ? 3.107 -18.157 -26.337 1.00 34.53 102 GLU A CA 1
ATOM 812 C C . GLU A 1 102 ? 3.065 -19.674 -26.102 1.00 34.53 102 GLU A C 1
ATOM 814 O O . GLU A 1 102 ? 3.688 -20.444 -26.834 1.00 34.53 102 GLU A O 1
ATOM 819 N N . SER A 1 103 ? 2.345 -20.106 -25.068 1.00 38.59 103 SER A N 1
ATOM 820 C CA . SER A 1 103 ? 1.879 -21.482 -24.920 1.00 38.59 103 SER A CA 1
ATOM 821 C C . SER A 1 103 ? 0.477 -21.608 -25.524 1.00 38.59 103 SER A C 1
ATOM 823 O O . SER A 1 103 ? -0.369 -20.732 -25.358 1.00 38.59 103 SER A O 1
ATOM 825 N N . GLU A 1 104 ? 0.276 -22.693 -26.267 1.00 35.19 104 GLU A N 1
ATOM 826 C CA . GLU A 1 104 ? -0.858 -22.956 -27.159 1.00 35.19 104 GLU A CA 1
ATOM 827 C C . GLU A 1 104 ? -2.230 -23.064 -26.449 1.00 35.19 104 GLU A C 1
ATOM 829 O O . GLU A 1 104 ? -2.300 -23.477 -25.287 1.00 35.19 104 GLU A O 1
ATOM 834 N N . PRO A 1 105 ? -3.344 -22.746 -27.145 1.00 40.84 105 PRO A N 1
ATOM 835 C CA . PRO A 1 105 ? -4.700 -22.862 -26.613 1.00 40.84 105 PRO A CA 1
ATOM 836 C C . PRO A 1 105 ? -5.288 -24.274 -26.786 1.00 40.84 105 PRO A C 1
ATOM 838 O O . PRO A 1 105 ? -5.190 -24.880 -27.851 1.00 40.84 105 PRO A O 1
ATOM 841 N N . ILE A 1 106 ? -5.991 -24.763 -25.760 1.00 38.12 106 ILE A N 1
ATOM 842 C CA . ILE A 1 106 ? -6.835 -25.967 -25.833 1.00 38.12 106 ILE A CA 1
ATOM 843 C C . ILE A 1 106 ? -8.264 -25.545 -26.224 1.00 38.12 106 ILE A C 1
ATOM 845 O O . ILE A 1 106 ? -8.817 -24.588 -25.681 1.00 38.12 106 ILE A O 1
ATOM 849 N N . THR A 1 107 ? -8.839 -26.253 -27.194 1.00 38.81 107 THR A N 1
ATOM 850 C CA . THR A 1 107 ? -10.153 -26.050 -27.830 1.00 38.81 107 THR A CA 1
ATOM 851 C C . THR A 1 107 ? -11.364 -26.361 -26.922 1.00 38.81 107 THR A C 1
ATOM 853 O O . THR A 1 107 ? -11.256 -27.206 -26.034 1.00 38.81 107 THR A O 1
ATOM 856 N N . PRO A 1 108 ? -12.550 -25.748 -27.157 1.00 41.06 108 PRO A N 1
ATOM 857 C CA . PRO A 1 108 ? -13.804 -26.089 -26.472 1.00 41.06 108 PRO A CA 1
ATOM 858 C C . PRO A 1 108 ? -14.721 -27.020 -27.298 1.00 41.06 108 PRO A C 1
ATOM 860 O O . PRO A 1 108 ? -14.758 -26.935 -28.525 1.00 41.06 108 PRO A O 1
ATOM 863 N N . SER A 1 109 ? -15.526 -27.842 -26.611 1.00 30.56 109 SER A N 1
ATOM 864 C CA . SER A 1 109 ? -16.615 -28.655 -27.189 1.00 30.56 109 SER A CA 1
ATOM 865 C C . SER A 1 109 ? -18.005 -28.039 -26.930 1.00 30.56 109 SER A C 1
ATOM 867 O O . SER A 1 109 ? -18.236 -27.368 -25.927 1.00 30.56 109 SER A O 1
ATOM 869 N N . THR A 1 110 ? -18.898 -28.270 -27.890 1.00 34.44 110 THR A N 1
ATOM 870 C CA . THR A 1 110 ? -20.161 -27.603 -28.284 1.00 34.44 110 THR A CA 1
ATOM 871 C C . THR A 1 110 ? -21.361 -27.726 -27.303 1.00 34.44 110 THR A C 1
ATOM 873 O O . THR A 1 110 ? -21.350 -28.599 -26.437 1.00 34.44 110 THR A O 1
ATOM 876 N N . PRO A 1 111 ? -22.425 -26.890 -27.441 1.00 44.59 111 PRO A N 1
ATOM 877 C CA . PRO A 1 111 ? -23.554 -26.779 -26.508 1.00 44.59 111 PRO A CA 1
ATOM 878 C C . PRO A 1 111 ? -24.820 -27.531 -26.971 1.00 44.59 111 PRO A C 1
ATOM 880 O O . PRO A 1 111 ? -24.981 -27.819 -28.155 1.00 44.59 111 PRO A O 1
ATOM 883 N N . VAL A 1 112 ? -25.773 -27.759 -26.058 1.00 30.31 112 VAL A N 1
ATOM 884 C CA . VAL A 1 112 ? -27.143 -28.202 -26.388 1.00 30.31 112 VAL A CA 1
ATOM 885 C C . VAL A 1 112 ? -28.160 -27.280 -25.704 1.00 30.31 112 VAL A C 1
ATOM 887 O O . VAL A 1 112 ? -28.115 -27.087 -24.491 1.00 30.31 112 VAL A O 1
ATOM 890 N N . GLN A 1 113 ? -29.060 -26.698 -26.502 1.00 40.78 113 GLN A N 1
ATOM 891 C CA . GLN A 1 113 ? -30.243 -25.927 -26.092 1.00 40.78 113 GLN A CA 1
ATOM 892 C C . GLN A 1 113 ? -31.494 -26.816 -26.122 1.00 40.78 113 GLN A C 1
ATOM 894 O O . GLN A 1 113 ? -31.619 -27.593 -27.064 1.00 40.78 113 GLN A O 1
ATOM 899 N N . VAL A 1 114 ? -32.454 -26.604 -25.206 1.00 33.75 114 VAL A N 1
ATOM 900 C CA . VAL A 1 114 ? -33.906 -26.795 -25.447 1.00 33.75 114 VAL A CA 1
ATOM 901 C C . VAL A 1 114 ? -34.720 -25.809 -24.579 1.00 33.75 114 VAL A C 1
ATOM 903 O O . VAL A 1 114 ? -34.391 -25.588 -23.413 1.00 33.75 114 VAL A O 1
ATOM 906 N N . GLU A 1 115 ? -35.769 -25.211 -25.159 1.00 33.38 115 GLU A N 1
ATOM 907 C CA . GLU A 1 115 ? -36.670 -24.184 -24.603 1.00 33.38 115 GLU A CA 1
ATOM 908 C C . GLU A 1 115 ? -37.950 -24.724 -23.900 1.00 33.38 115 GLU A C 1
ATOM 910 O O . GLU A 1 115 ? -38.632 -25.590 -24.432 1.00 33.38 115 GLU A O 1
ATOM 915 N N . ILE A 1 116 ? -38.247 -24.146 -22.716 1.00 44.41 116 ILE A N 1
ATOM 916 C CA . ILE A 1 116 ? -39.495 -23.571 -22.113 1.00 44.41 116 ILE A CA 1
ATOM 917 C C . ILE A 1 116 ? -40.882 -24.270 -22.277 1.00 44.41 116 ILE A C 1
ATOM 919 O O . ILE A 1 116 ? -41.258 -24.683 -23.368 1.00 44.41 116 ILE A O 1
ATOM 923 N N . PRO A 1 117 ? -41.742 -24.268 -21.220 1.00 34.44 117 PRO A N 1
ATOM 924 C CA . PRO A 1 117 ? -42.860 -23.295 -21.151 1.00 34.44 117 PRO A CA 1
ATOM 925 C C . PRO A 1 117 ? -43.168 -22.702 -19.739 1.00 34.44 117 PRO A C 1
ATOM 927 O O . PRO A 1 117 ? -42.845 -23.276 -18.704 1.00 34.44 117 PRO A O 1
ATOM 930 N N . LYS A 1 118 ? -43.803 -21.514 -19.717 1.00 40.06 118 LYS A N 1
ATOM 931 C CA . LYS A 1 118 ? -44.313 -20.701 -18.568 1.00 40.06 118 LYS A CA 1
ATOM 932 C C . LYS A 1 118 ? -45.786 -21.073 -18.238 1.00 40.06 118 LYS A C 1
ATOM 934 O O . LYS A 1 118 ? -46.436 -21.513 -19.186 1.00 40.06 118 LYS A O 1
ATOM 939 N N . PRO A 1 119 ? -46.373 -20.839 -17.019 1.00 42.31 119 PRO A N 1
ATOM 940 C CA . PRO A 1 119 ? -46.727 -19.466 -16.563 1.00 42.31 119 PRO A CA 1
ATOM 941 C C . PRO A 1 119 ? -46.906 -19.128 -15.037 1.00 42.31 119 PRO A C 1
ATOM 943 O O . PRO A 1 119 ? -47.389 -19.925 -14.247 1.00 42.31 119 PRO A O 1
ATOM 946 N N . MET A 1 120 ? -46.627 -17.839 -14.726 1.00 34.75 120 MET A N 1
ATOM 947 C CA . MET A 1 120 ? -47.289 -16.855 -13.808 1.00 34.75 120 MET A CA 1
ATOM 948 C C . MET A 1 120 ? -47.189 -16.878 -12.246 1.00 34.75 120 MET A C 1
ATOM 950 O O . MET A 1 120 ? -46.779 -17.874 -11.670 1.00 34.75 120 MET A O 1
ATOM 954 N N . PRO A 1 121 ? -47.401 -15.721 -11.551 1.00 53.00 121 PRO A N 1
ATOM 955 C CA . PRO A 1 121 ? -46.333 -14.907 -10.954 1.00 53.00 121 PRO A CA 1
ATOM 956 C C . PRO A 1 121 ? -46.299 -14.936 -9.412 1.00 53.00 121 PRO A C 1
ATOM 958 O O . PRO A 1 121 ? -47.333 -14.898 -8.752 1.00 53.00 121 PRO A O 1
ATOM 961 N N . ALA A 1 122 ? -45.100 -14.873 -8.827 1.00 34.53 122 ALA A N 1
ATOM 962 C CA . ALA A 1 122 ? -44.920 -14.586 -7.407 1.00 34.53 122 ALA A CA 1
ATOM 963 C C . ALA A 1 122 ? -43.704 -13.671 -7.200 1.00 34.53 122 ALA A C 1
ATOM 965 O O . ALA A 1 122 ? -42.601 -13.970 -7.651 1.00 34.53 122 ALA A O 1
ATOM 966 N N . ILE A 1 123 ? -43.981 -12.530 -6.567 1.00 43.97 123 ILE A N 1
ATOM 967 C CA . ILE A 1 123 ? -43.111 -11.556 -5.888 1.00 43.97 123 ILE A CA 1
ATOM 968 C C . ILE A 1 123 ? -41.605 -11.845 -6.034 1.00 43.97 123 ILE A C 1
ATOM 970 O O . ILE A 1 123 ? -41.055 -12.766 -5.430 1.00 43.97 123 ILE A O 1
ATOM 974 N N . THR A 1 124 ? -40.935 -11.014 -6.832 1.00 38.00 124 THR A N 1
ATOM 975 C CA . THR A 1 124 ? -39.509 -11.089 -7.169 1.00 38.00 124 THR A CA 1
ATOM 976 C C . THR A 1 124 ? -38.605 -11.090 -5.935 1.00 38.00 124 THR A C 1
ATOM 978 O O . THR A 1 124 ? -38.263 -10.038 -5.397 1.00 38.00 124 THR A O 1
ATOM 981 N N . ARG A 1 125 ? -38.136 -12.280 -5.549 1.00 46.19 125 ARG A N 1
ATOM 982 C CA . ARG A 1 125 ? -36.820 -12.470 -4.922 1.00 46.19 125 ARG A CA 1
ATOM 983 C C . ARG A 1 125 ? -35.735 -12.251 -5.992 1.00 46.19 125 ARG A C 1
ATOM 985 O O . ARG A 1 125 ? -35.975 -12.608 -7.152 1.00 46.19 125 ARG A O 1
ATOM 992 N N . PRO A 1 126 ? -34.560 -11.683 -5.659 1.00 38.88 126 PRO A N 1
ATOM 993 C CA . PRO A 1 126 ? -33.492 -11.459 -6.632 1.00 38.88 126 PRO A CA 1
ATOM 994 C C . PRO A 1 126 ? -33.077 -12.803 -7.245 1.00 38.88 126 PRO A C 1
ATOM 996 O O . PRO A 1 126 ? -32.552 -13.679 -6.570 1.00 38.88 126 PRO A O 1
ATOM 999 N N . THR A 1 127 ? -33.391 -12.993 -8.526 1.00 45.31 127 THR A N 1
ATOM 1000 C CA . THR A 1 127 ? -33.486 -14.321 -9.165 1.00 45.31 127 THR A CA 1
ATOM 1001 C C . THR A 1 127 ? -32.222 -14.746 -9.907 1.00 45.31 127 THR A C 1
ATOM 1003 O O . THR A 1 127 ? -32.252 -15.676 -10.707 1.00 45.31 127 THR A O 1
ATOM 1006 N N . LYS A 1 128 ? -31.093 -14.078 -9.672 1.00 48.16 128 LYS A N 1
ATOM 1007 C CA . LYS A 1 128 ? -29.798 -14.536 -10.176 1.00 48.16 128 LYS A CA 1
ATOM 1008 C C . LYS A 1 128 ? -28.762 -14.359 -9.084 1.00 48.16 128 LYS A C 1
ATOM 1010 O O . LYS A 1 128 ? -28.295 -13.247 -8.845 1.00 48.16 128 LYS A O 1
ATOM 1015 N N . THR A 1 129 ? -28.421 -15.468 -8.440 1.00 52.41 129 THR A N 1
ATOM 1016 C CA . THR A 1 129 ? -27.180 -15.634 -7.691 1.00 52.41 129 THR A CA 1
ATOM 1017 C C . THR A 1 129 ? -26.061 -15.119 -8.595 1.00 52.41 129 THR A C 1
ATOM 1019 O O . THR A 1 129 ? -25.848 -15.666 -9.677 1.00 52.41 129 THR A O 1
ATOM 1022 N N . LYS A 1 130 ? -25.446 -13.978 -8.260 1.00 57.25 130 LYS A N 1
ATOM 1023 C CA . LYS A 1 130 ? -24.373 -13.405 -9.079 1.00 57.25 130 LYS A CA 1
ATOM 1024 C C . LYS A 1 130 ? -23.167 -14.316 -8.931 1.00 57.25 130 LYS A C 1
ATOM 1026 O O . LYS A 1 130 ? -22.451 -14.249 -7.945 1.00 57.25 130 LYS A O 1
ATOM 1031 N N . VAL A 1 131 ? -23.003 -15.202 -9.895 1.00 60.75 131 VAL A N 1
ATOM 1032 C CA . VAL A 1 131 ? -21.860 -16.093 -9.969 1.00 60.75 131 VAL A CA 1
ATOM 1033 C C . VAL A 1 131 ? -20.707 -15.335 -10.620 1.00 60.75 131 VAL A C 1
ATOM 1035 O O . VAL A 1 131 ? -20.901 -14.662 -11.638 1.00 60.75 131 VAL A O 1
ATOM 1038 N N . LYS A 1 132 ? -19.518 -15.409 -10.022 1.00 66.94 132 LYS A N 1
ATOM 1039 C CA . LYS A 1 132 ? -18.329 -14.707 -10.503 1.00 66.94 132 LYS A CA 1
ATOM 1040 C C . LYS A 1 132 ? -17.404 -15.697 -11.199 1.00 66.94 132 LYS A C 1
ATOM 1042 O O . LYS A 1 132 ? -16.959 -16.663 -10.592 1.00 66.94 132 LYS A O 1
ATOM 1047 N N . ASN A 1 133 ? -17.078 -15.435 -12.461 1.00 68.94 133 ASN A N 1
ATOM 1048 C CA . ASN A 1 133 ? -16.096 -16.236 -13.186 1.00 68.94 133 ASN A CA 1
ATOM 1049 C C . ASN A 1 133 ? -14.710 -15.599 -13.048 1.00 68.94 133 ASN A C 1
ATOM 1051 O O . ASN A 1 133 ? -14.507 -14.459 -13.470 1.00 68.94 133 ASN A O 1
ATOM 1055 N N . VAL A 1 134 ? -13.757 -16.328 -12.467 1.00 64.94 134 VAL A N 1
ATOM 1056 C CA . VAL A 1 134 ? -12.362 -15.890 -12.303 1.00 64.94 134 VAL A CA 1
ATOM 1057 C C . VAL A 1 134 ? -11.443 -17.012 -12.767 1.00 64.94 134 VAL A C 1
ATOM 1059 O O . VAL A 1 134 ? -11.524 -18.122 -12.257 1.00 64.94 134 VAL A O 1
ATOM 1062 N N . LEU A 1 135 ? -10.567 -16.730 -13.739 1.00 66.00 135 LEU A N 1
ATOM 1063 C CA . LEU A 1 135 ? -9.579 -17.692 -14.260 1.00 66.00 135 LEU A CA 1
ATOM 1064 C C . LEU A 1 135 ? -10.185 -19.046 -14.700 1.00 66.00 135 LEU A C 1
ATOM 1066 O O . LEU A 1 135 ? -9.552 -20.085 -14.559 1.00 66.00 135 LEU A O 1
ATOM 1070 N N . GLY A 1 136 ? -11.419 -19.038 -15.217 1.00 68.19 136 GLY A N 1
ATOM 1071 C CA . GLY A 1 136 ? -12.131 -20.249 -15.649 1.00 68.19 136 GLY A CA 1
ATOM 1072 C C . GLY A 1 136 ? -12.873 -20.999 -14.537 1.00 68.19 136 GLY A C 1
ATOM 1073 O O . GLY A 1 136 ? -13.617 -21.927 -14.839 1.00 68.19 136 GLY A O 1
ATOM 1074 N N . PHE A 1 137 ? -12.742 -20.573 -13.279 1.00 67.56 137 PHE A N 1
ATOM 1075 C CA . PHE A 1 137 ? -13.506 -21.114 -12.159 1.00 67.56 137 PHE A CA 1
ATOM 1076 C C . PHE A 1 137 ? -14.789 -20.326 -11.947 1.00 67.56 137 PHE A C 1
ATOM 1078 O O . PHE A 1 137 ? -14.804 -19.091 -11.991 1.00 67.56 137 PHE A O 1
ATOM 1085 N N . LEU A 1 138 ? -15.857 -21.074 -11.701 1.00 77.69 138 LEU A N 1
ATOM 1086 C CA . LEU A 1 138 ? -17.168 -20.554 -11.384 1.00 77.69 138 LEU A CA 1
ATOM 1087 C C . LEU A 1 138 ? -17.279 -20.433 -9.863 1.00 77.69 138 LEU A C 1
ATOM 1089 O O . LEU A 1 138 ? -17.439 -21.436 -9.177 1.00 77.69 138 LEU A O 1
ATOM 1093 N N . ILE A 1 139 ? -17.135 -19.217 -9.342 1.00 75.56 139 ILE A N 1
ATOM 1094 C CA . ILE A 1 139 ? -17.179 -18.953 -7.904 1.00 75.56 139 ILE A CA 1
ATOM 1095 C C . ILE A 1 139 ? -18.624 -18.646 -7.525 1.00 75.56 139 ILE A C 1
ATOM 1097 O O . ILE A 1 139 ? -19.206 -17.641 -7.962 1.00 75.56 139 ILE A O 1
ATOM 1101 N N . THR A 1 140 ? -19.216 -19.539 -6.737 1.00 78.62 140 THR A N 1
ATOM 1102 C CA . THR A 1 140 ? -20.540 -19.318 -6.157 1.00 78.62 140 THR A CA 1
ATOM 1103 C C . THR A 1 140 ? -20.434 -18.405 -4.932 1.00 78.62 140 THR A C 1
ATOM 1105 O O . THR A 1 140 ? -19.377 -18.338 -4.305 1.00 78.62 140 THR A O 1
ATOM 1108 N N . PRO A 1 141 ? -21.514 -17.721 -4.520 1.00 74.44 141 PRO A N 1
ATOM 1109 C CA . PRO A 1 141 ? -21.503 -16.978 -3.261 1.00 74.44 141 PRO A CA 1
ATOM 1110 C C . PRO A 1 141 ? -21.185 -17.852 -2.044 1.00 74.44 141 PRO A C 1
ATOM 1112 O O . PRO A 1 141 ? -20.571 -17.375 -1.100 1.00 74.44 141 PRO A O 1
ATOM 1115 N N . GLU A 1 142 ? -21.539 -19.140 -2.072 1.00 76.75 142 GLU A N 1
ATOM 1116 C CA . GLU A 1 142 ? -21.168 -20.090 -1.017 1.00 76.75 142 GLU A CA 1
ATOM 1117 C C . GLU A 1 142 ? -19.650 -20.307 -0.958 1.00 76.75 142 GLU A C 1
ATOM 1119 O O . GLU A 1 142 ? -19.076 -20.370 0.132 1.00 76.75 142 GLU A O 1
ATOM 1124 N N . ASP A 1 143 ? -18.985 -20.358 -2.116 1.00 75.38 143 ASP A N 1
ATOM 1125 C CA . ASP A 1 143 ? -17.525 -20.431 -2.196 1.00 75.38 143 ASP A CA 1
ATOM 1126 C C . ASP A 1 143 ? -16.874 -19.132 -1.713 1.00 75.38 143 ASP A C 1
ATOM 1128 O O . ASP A 1 143 ? -15.909 -19.193 -0.953 1.00 75.38 143 ASP A O 1
ATOM 1132 N N . GLU A 1 144 ? -17.430 -17.965 -2.061 1.00 74.75 144 GLU A N 1
ATOM 1133 C CA . GLU A 1 144 ? -16.950 -16.674 -1.540 1.00 74.75 144 GLU A CA 1
ATOM 1134 C C . GLU A 1 144 ? -17.098 -16.605 -0.010 1.00 74.75 144 GLU A C 1
ATOM 1136 O O . GLU A 1 144 ? -16.172 -16.188 0.690 1.00 74.75 144 GLU A O 1
ATOM 1141 N N . MET A 1 145 ? -18.223 -17.075 0.541 1.00 74.12 145 MET A N 1
ATOM 1142 C CA . MET A 1 145 ? -18.431 -17.156 1.991 1.00 74.12 145 MET A CA 1
ATOM 1143 C C . MET A 1 145 ? -17.446 -18.124 2.658 1.00 74.12 145 MET A C 1
ATOM 1145 O O . MET A 1 145 ? -16.913 -17.814 3.730 1.00 74.12 145 MET A O 1
ATOM 1149 N N . ARG A 1 146 ? -17.164 -19.275 2.031 1.00 76.00 146 ARG A N 1
ATOM 1150 C CA . ARG A 1 146 ? -16.205 -20.272 2.531 1.00 76.00 146 ARG A CA 1
ATOM 1151 C C . ARG A 1 146 ? -14.771 -19.742 2.494 1.00 76.00 146 ARG A C 1
ATOM 1153 O O . ARG A 1 146 ? -14.057 -19.865 3.488 1.00 76.00 146 ARG A O 1
ATOM 1160 N N . GLU A 1 147 ? -14.367 -19.101 1.401 1.00 79.25 147 GLU A N 1
ATOM 1161 C CA . GLU A 1 147 ? -13.063 -18.442 1.267 1.00 79.25 147 GLU A CA 1
ATOM 1162 C C . GLU A 1 147 ? -12.900 -17.358 2.337 1.00 79.25 147 GLU A C 1
ATOM 1164 O O . GLU A 1 147 ? -11.895 -17.301 3.045 1.00 79.25 147 GLU A O 1
ATOM 1169 N N . ARG A 1 148 ? -13.930 -16.535 2.542 1.00 78.38 148 ARG A N 1
ATOM 1170 C CA . ARG A 1 148 ? -13.916 -15.473 3.553 1.00 78.38 148 ARG A CA 1
ATOM 1171 C C . ARG A 1 148 ? -13.887 -16.010 4.978 1.00 78.38 148 ARG A C 1
ATOM 1173 O O . ARG A 1 148 ? -13.216 -15.430 5.832 1.00 78.38 148 ARG A O 1
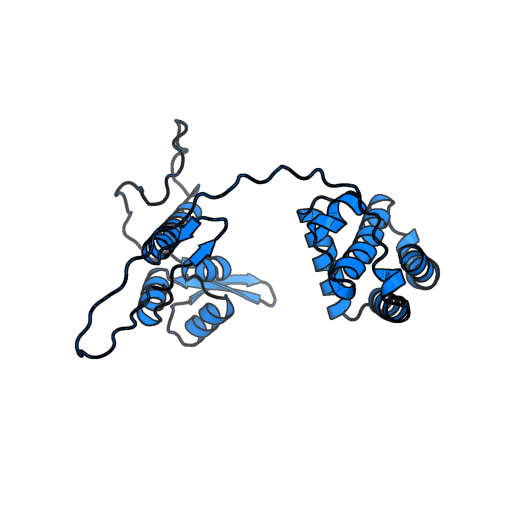ATOM 1180 N N . ALA A 1 149 ? -14.571 -17.115 5.263 1.00 79.31 149 ALA A N 1
ATOM 1181 C CA . ALA A 1 149 ? -14.449 -17.810 6.543 1.00 79.31 149 ALA A CA 1
ATOM 1182 C C . ALA A 1 149 ? -13.024 -18.352 6.759 1.00 79.31 149 ALA A C 1
ATOM 1184 O O . ALA A 1 149 ? -12.460 -18.172 7.840 1.00 79.31 149 ALA A O 1
ATOM 1185 N N . ALA A 1 150 ? -12.406 -18.928 5.723 1.00 77.75 150 ALA A N 1
ATOM 1186 C CA . ALA A 1 150 ? -11.024 -19.400 5.776 1.00 77.75 150 ALA A CA 1
ATOM 1187 C C . ALA A 1 150 ? -10.027 -18.250 6.005 1.00 77.75 150 ALA A C 1
ATOM 1189 O O . ALA A 1 150 ? -9.133 -18.377 6.843 1.00 77.75 150 ALA A O 1
ATOM 1190 N N . ILE A 1 151 ? -10.211 -17.104 5.338 1.00 82.06 151 ILE A N 1
ATOM 1191 C CA . ILE A 1 151 ? -9.397 -15.895 5.543 1.00 82.06 151 ILE A CA 1
ATOM 1192 C C . ILE A 1 151 ? -9.510 -15.408 6.993 1.00 82.06 151 ILE A C 1
ATOM 1194 O O . ILE A 1 151 ? -8.488 -15.183 7.641 1.00 82.06 151 ILE A O 1
ATOM 1198 N N . ARG A 1 152 ? -10.730 -15.299 7.540 1.00 83.31 152 ARG A N 1
ATOM 1199 C CA . ARG A 1 152 ? -10.953 -14.887 8.939 1.00 83.31 152 ARG A CA 1
ATOM 1200 C C . ARG A 1 152 ? -10.297 -15.845 9.933 1.00 83.31 152 ARG A C 1
ATOM 1202 O O . ARG A 1 152 ? -9.573 -15.401 10.822 1.00 83.31 152 ARG A O 1
ATOM 1209 N N . SER A 1 153 ? -10.480 -17.153 9.740 1.00 78.56 153 SER A N 1
ATOM 1210 C CA . SER A 1 153 ? -9.830 -18.188 10.556 1.00 78.56 153 SER A CA 1
ATOM 1211 C C . SER A 1 153 ? -8.302 -18.072 10.504 1.00 78.56 153 SER A C 1
ATOM 1213 O O . SER A 1 153 ? -7.640 -18.140 11.540 1.00 78.56 153 SER A O 1
ATOM 1215 N N . SER A 1 154 ? -7.750 -17.811 9.315 1.00 76.75 154 SER A N 1
ATOM 1216 C CA . SER A 1 154 ? -6.309 -17.637 9.100 1.00 76.75 154 SER A CA 1
ATOM 1217 C C . SER A 1 154 ? -5.773 -16.410 9.823 1.00 76.75 154 SER A C 1
ATOM 1219 O O . SER A 1 154 ? -4.747 -16.494 10.492 1.00 76.75 154 SER A O 1
ATOM 1221 N N . ILE A 1 155 ? -6.477 -15.281 9.749 1.00 83.00 155 ILE A N 1
ATOM 1222 C CA . ILE A 1 155 ? -6.099 -14.041 10.438 1.00 83.00 155 ILE A CA 1
ATOM 1223 C C . ILE A 1 155 ? -6.016 -14.258 11.953 1.00 83.00 155 ILE A C 1
ATOM 1225 O O . ILE A 1 155 ? -5.005 -13.921 12.573 1.00 83.00 155 ILE A O 1
ATOM 1229 N N . LEU A 1 156 ? -7.050 -14.862 12.544 1.00 80.56 156 LEU A N 1
ATOM 1230 C CA . LEU A 1 156 ? -7.084 -15.142 13.981 1.00 80.56 156 LEU A CA 1
ATOM 1231 C C . LEU A 1 156 ? -6.000 -16.150 14.385 1.00 80.56 156 LEU A C 1
ATOM 1233 O O . LEU A 1 156 ? -5.360 -16.005 15.430 1.00 80.56 156 LEU A O 1
ATOM 1237 N N . PHE A 1 157 ? -5.747 -17.149 13.537 1.00 75.62 157 PHE A N 1
ATOM 1238 C CA . PHE A 1 157 ? -4.665 -18.100 13.747 1.00 75.62 157 PHE A CA 1
ATOM 1239 C C . PHE A 1 157 ? -3.301 -17.401 13.750 1.00 75.62 157 PHE A C 1
ATOM 1241 O O . PHE A 1 157 ? -2.587 -17.496 14.745 1.00 75.62 157 PHE A O 1
ATOM 1248 N N . PHE A 1 158 ? -2.957 -16.631 12.712 1.00 73.44 158 PHE A N 1
ATOM 1249 C CA . PHE A 1 158 ? -1.663 -15.942 12.614 1.00 73.44 158 PHE A CA 1
ATOM 1250 C C . PHE A 1 158 ? -1.423 -14.929 13.732 1.00 73.44 158 PHE A C 1
ATOM 1252 O O . PHE A 1 158 ? -0.279 -14.711 14.125 1.00 73.44 158 PHE A O 1
ATOM 1259 N N . GLN A 1 159 ? -2.478 -14.343 14.293 1.00 71.19 159 GLN A N 1
ATOM 1260 C CA . GLN A 1 159 ? -2.344 -13.458 15.442 1.00 71.19 159 GLN A CA 1
ATOM 1261 C C . GLN A 1 159 ? -1.892 -14.189 16.721 1.00 71.19 159 GLN A C 1
ATOM 1263 O O . GLN A 1 159 ? -1.173 -13.616 17.548 1.00 71.19 159 GLN A O 1
ATOM 1268 N N . SER A 1 160 ? -2.327 -15.440 16.886 1.00 66.44 160 SER A N 1
ATOM 1269 C CA . SER A 1 160 ? -1.955 -16.307 18.013 1.00 66.44 160 SER A CA 1
ATOM 1270 C C . SER A 1 160 ? -0.726 -17.178 17.723 1.00 66.44 160 SER A C 1
ATOM 1272 O O . SER A 1 160 ? -0.111 -17.715 18.645 1.00 66.44 160 SER A O 1
ATOM 1274 N N . TYR A 1 161 ? -0.334 -17.292 16.454 1.00 63.47 161 TYR A N 1
ATOM 1275 C CA . TYR A 1 161 ? 0.791 -18.105 16.015 1.00 63.47 161 TYR A CA 1
ATOM 1276 C C . TYR A 1 161 ? 2.116 -17.609 16.615 1.00 63.47 161 TYR A C 1
ATOM 1278 O O . TYR A 1 161 ? 2.455 -16.428 16.536 1.00 63.47 161 TYR A O 1
ATOM 1286 N N . GLY A 1 162 ? 2.868 -18.519 17.243 1.00 54.09 162 GLY A N 1
ATOM 1287 C CA . GLY A 1 162 ? 4.167 -18.232 17.866 1.00 54.09 162 GLY A CA 1
ATOM 1288 C C . GLY A 1 162 ? 4.116 -17.521 19.227 1.00 54.09 162 GLY A C 1
ATOM 1289 O O . GLY A 1 162 ? 5.161 -17.341 19.849 1.00 54.09 162 GLY A O 1
ATOM 1290 N N . LYS A 1 163 ? 2.935 -17.141 19.735 1.00 56.25 163 LYS A N 1
ATOM 1291 C CA . LYS A 1 163 ? 2.782 -16.575 21.085 1.00 56.25 163 LYS A CA 1
ATOM 1292 C C . LYS A 1 163 ? 2.394 -17.673 22.077 1.00 56.25 163 LYS A C 1
ATOM 1294 O O . LYS A 1 163 ? 1.216 -17.951 22.266 1.00 56.25 163 LYS A O 1
ATOM 1299 N N . GLY A 1 164 ? 3.392 -18.303 22.696 1.00 51.12 164 GLY A N 1
ATOM 1300 C CA . GLY A 1 164 ? 3.197 -19.215 23.834 1.00 51.12 164 GLY A CA 1
ATOM 1301 C C . GLY A 1 164 ? 2.655 -20.613 23.511 1.00 51.12 164 GLY A C 1
ATOM 1302 O O . GLY A 1 164 ? 2.382 -21.363 24.440 1.00 51.12 164 GLY A O 1
ATOM 1303 N N . LYS A 1 165 ? 2.508 -20.985 22.231 1.00 56.44 165 LYS A N 1
ATOM 1304 C CA . LYS A 1 165 ? 2.195 -22.365 21.825 1.00 56.44 165 LYS A CA 1
ATOM 1305 C C . LYS A 1 165 ? 3.471 -23.129 21.494 1.00 56.44 165 LYS A C 1
ATOM 1307 O O . LYS A 1 165 ? 4.371 -22.566 20.868 1.00 56.44 165 LYS A O 1
ATOM 1312 N N . GLU A 1 166 ? 3.525 -24.396 21.899 1.00 55.28 166 GLU A N 1
ATOM 1313 C CA . GLU A 1 166 ? 4.636 -25.280 21.558 1.00 55.28 166 GLU A CA 1
ATOM 1314 C C . GLU A 1 166 ? 4.796 -25.377 20.031 1.00 55.28 166 GLU A C 1
ATOM 1316 O O . GLU A 1 166 ? 3.797 -25.401 19.297 1.00 55.28 166 GLU A O 1
ATOM 1321 N N . PRO A 1 167 ? 6.041 -25.379 19.524 1.00 56.69 167 PRO A N 1
ATOM 1322 C CA . PRO A 1 167 ? 6.291 -25.564 18.104 1.00 56.69 167 PRO A CA 1
ATOM 1323 C C . PRO A 1 167 ? 5.700 -26.905 17.664 1.00 56.69 167 PRO A C 1
ATOM 1325 O O . PRO A 1 167 ? 5.935 -27.930 18.297 1.00 56.69 167 PRO A O 1
ATOM 1328 N N . ARG A 1 168 ? 4.928 -26.910 16.571 1.00 61.34 168 ARG A N 1
ATOM 1329 C CA . ARG A 1 168 ? 4.378 -28.154 16.017 1.00 61.34 168 ARG A CA 1
ATOM 1330 C C . ARG A 1 168 ? 5.537 -29.036 15.560 1.00 61.34 168 ARG A C 1
ATOM 1332 O O . ARG A 1 168 ? 6.228 -28.703 14.601 1.00 61.34 168 ARG A O 1
ATOM 1339 N N . MET A 1 169 ? 5.754 -30.141 16.268 1.00 51.03 169 MET A N 1
ATOM 1340 C CA . MET A 1 169 ? 6.965 -30.955 16.132 1.00 51.03 169 MET A CA 1
ATOM 1341 C C . MET A 1 169 ? 6.998 -31.811 14.851 1.00 51.03 169 MET A C 1
ATOM 1343 O O . MET A 1 169 ? 8.073 -32.253 14.466 1.00 51.03 169 MET A O 1
ATOM 1347 N N . ASN A 1 170 ? 5.871 -32.006 14.146 1.00 52.38 170 ASN A N 1
ATOM 1348 C CA . ASN A 1 170 ? 5.742 -33.065 13.129 1.00 52.38 170 ASN A CA 1
ATOM 1349 C C . ASN A 1 170 ? 5.132 -32.620 11.782 1.00 52.38 170 ASN A C 1
ATOM 1351 O O . ASN A 1 170 ? 4.228 -33.274 11.271 1.00 52.38 170 ASN A O 1
ATOM 1355 N N . GLY A 1 171 ? 5.586 -31.513 11.185 1.00 53.53 171 GLY A N 1
ATOM 1356 C CA . GLY A 1 171 ? 5.179 -31.152 9.811 1.00 53.53 171 GLY A CA 1
ATOM 1357 C C . GLY A 1 171 ? 3.673 -30.902 9.616 1.00 53.53 171 GLY A C 1
ATOM 1358 O O . GLY A 1 171 ? 3.182 -30.922 8.492 1.00 53.53 171 GLY A O 1
ATOM 1359 N N . GLU A 1 172 ? 2.931 -30.671 10.699 1.00 56.06 172 GLU A N 1
ATOM 1360 C CA . GLU A 1 172 ? 1.501 -30.380 10.671 1.00 56.06 172 GLU A CA 1
ATOM 1361 C C . GLU A 1 172 ? 1.242 -29.031 9.991 1.00 56.06 172 GLU A C 1
ATOM 1363 O O . GLU A 1 172 ? 1.379 -27.962 10.599 1.00 56.06 172 GLU A O 1
ATOM 1368 N N . TYR A 1 173 ? 0.846 -29.075 8.720 1.00 57.03 173 TYR A N 1
ATOM 1369 C CA . TYR A 1 173 ? 0.454 -27.887 7.971 1.00 57.03 173 TYR A CA 1
ATOM 1370 C C . TYR A 1 173 ? -0.816 -27.268 8.567 1.00 57.03 173 TYR A C 1
ATOM 1372 O O . TYR A 1 173 ? -1.770 -27.962 8.931 1.00 57.03 173 TYR A O 1
ATOM 1380 N N . TYR A 1 174 ? -0.834 -25.937 8.674 1.00 57.53 174 TYR A N 1
ATOM 1381 C CA . TYR A 1 174 ? -2.051 -25.206 9.011 1.00 57.53 174 TYR A CA 1
ATOM 1382 C C . TYR A 1 174 ? -3.111 -25.494 7.945 1.00 57.53 174 TYR A C 1
ATOM 1384 O O . TYR A 1 174 ? -2.925 -25.155 6.778 1.00 57.53 174 TYR A O 1
ATOM 1392 N N . THR A 1 175 ? -4.213 -26.116 8.358 1.00 60.38 175 THR A N 1
ATOM 1393 C CA . THR A 1 175 ? -5.401 -26.277 7.523 1.00 60.38 175 THR A CA 1
ATOM 1394 C C . THR A 1 175 ? -6.427 -25.239 7.988 1.00 60.38 175 THR A C 1
ATOM 1396 O O . THR A 1 175 ? -6.894 -25.318 9.131 1.00 60.38 175 THR A O 1
ATOM 1399 N N . PRO A 1 176 ? -6.740 -24.220 7.163 1.00 54.22 176 PRO A N 1
ATOM 1400 C CA . PRO A 1 176 ? -7.734 -23.214 7.513 1.00 54.22 176 PRO A CA 1
ATOM 1401 C C . PRO A 1 176 ? -9.085 -23.856 7.850 1.00 54.22 176 PRO A C 1
ATOM 1403 O O . PRO A 1 176 ? -9.581 -24.684 7.093 1.00 54.22 176 PRO A O 1
ATOM 1406 N N . GLY A 1 177 ? -9.692 -23.469 8.975 1.00 53.25 177 GLY A N 1
ATOM 1407 C CA . GLY A 1 177 ? -11.014 -23.960 9.392 1.00 53.25 177 GLY A CA 1
ATOM 1408 C C . GLY A 1 177 ? -11.025 -25.217 10.272 1.00 53.25 177 GLY A C 1
ATOM 1409 O O . GLY A 1 177 ? -12.038 -25.476 10.909 1.00 53.25 177 GLY A O 1
ATOM 1410 N N . THR A 1 178 ? -9.914 -25.945 10.397 1.00 53.66 178 THR A N 1
ATOM 1411 C CA . THR A 1 178 ? -9.756 -27.054 11.359 1.00 53.66 178 THR A CA 1
ATOM 1412 C C . THR A 1 178 ? -8.853 -26.608 12.505 1.00 53.66 178 THR A C 1
ATOM 1414 O O . THR A 1 178 ? -7.681 -26.981 12.576 1.00 53.66 178 THR A O 1
ATOM 1417 N N . ASN A 1 179 ? -9.367 -25.749 13.384 1.00 50.00 179 ASN A N 1
ATOM 1418 C CA . ASN A 1 179 ? -8.737 -25.567 14.689 1.00 50.00 179 ASN A CA 1
ATOM 1419 C C . ASN A 1 179 ? -9.329 -26.617 15.640 1.00 50.00 179 ASN A C 1
ATOM 1421 O O . ASN A 1 179 ? -10.553 -26.704 15.703 1.00 50.00 179 ASN A O 1
ATOM 1425 N N . PRO A 1 180 ? -8.507 -27.404 16.361 1.00 49.06 180 PRO A N 1
ATOM 1426 C CA . PRO A 1 180 ? -9.014 -28.248 17.435 1.00 49.06 180 PRO A CA 1
ATOM 1427 C C . PRO A 1 180 ? -9.701 -27.370 18.487 1.00 49.06 180 PRO A C 1
ATOM 1429 O O . PRO A 1 180 ? -9.225 -26.267 18.774 1.00 49.06 180 PRO A O 1
ATOM 1432 N N . ASP A 1 181 ? -10.809 -27.873 19.030 1.00 45.50 181 ASP A N 1
ATOM 1433 C CA . ASP A 1 181 ? -11.789 -27.223 19.919 1.00 45.50 181 ASP A CA 1
ATOM 1434 C C . ASP A 1 181 ? -11.251 -26.694 21.267 1.00 45.50 181 ASP A C 1
ATOM 1436 O O . ASP A 1 181 ? -12.012 -26.396 22.184 1.00 45.50 181 ASP A O 1
ATOM 1440 N N . GLU A 1 182 ? -9.946 -26.484 21.413 1.00 47.03 182 GLU A N 1
ATOM 1441 C CA . GLU A 1 182 ? -9.365 -25.803 22.569 1.00 47.03 182 GLU A CA 1
ATOM 1442 C C . GLU A 1 182 ? -9.343 -24.288 22.339 1.00 47.03 182 GLU A C 1
ATOM 1444 O O . GLU A 1 182 ? -8.303 -23.617 22.327 1.00 47.03 182 GLU A O 1
ATOM 1449 N N . VAL A 1 183 ? -10.533 -23.724 22.128 1.00 50.31 183 VAL A N 1
ATOM 1450 C CA . VAL A 1 183 ? -10.740 -22.281 22.212 1.00 50.31 183 VAL A CA 1
ATOM 1451 C C . VAL A 1 183 ? -10.700 -21.927 23.693 1.00 50.31 183 VAL A C 1
ATOM 1453 O O . VAL A 1 183 ? -11.708 -21.956 24.398 1.00 50.31 183 VAL A O 1
ATOM 1456 N N . VAL A 1 184 ? -9.495 -21.618 24.182 1.00 47.62 184 VAL A N 1
ATOM 1457 C CA . VAL A 1 184 ? -9.309 -20.806 25.388 1.00 47.62 184 VAL A CA 1
ATOM 1458 C C . VAL A 1 184 ? -10.320 -19.667 25.303 1.00 47.62 184 VAL A C 1
ATOM 1460 O O . VAL A 1 184 ? -10.306 -18.919 24.324 1.00 47.62 184 VAL A O 1
ATOM 1463 N N . LYS A 1 185 ? -11.235 -19.616 26.279 1.00 47.16 185 LYS A N 1
ATOM 1464 C CA . LYS A 1 185 ? -12.347 -18.664 26.332 1.00 47.16 185 LYS A CA 1
ATOM 1465 C C . LYS A 1 185 ? -11.863 -17.269 25.934 1.00 47.16 185 LYS A C 1
ATOM 1467 O O . LYS A 1 185 ? -10.892 -16.760 26.489 1.00 47.16 185 LYS A O 1
ATOM 1472 N N . ASP A 1 186 ? -12.541 -16.717 24.934 1.00 51.22 186 ASP A N 1
ATOM 1473 C CA . ASP A 1 186 ? -12.296 -15.428 24.297 1.00 51.22 186 ASP A CA 1
ATOM 1474 C C . ASP A 1 186 ? -12.381 -14.260 25.290 1.00 51.22 186 ASP A C 1
ATOM 1476 O O . ASP A 1 186 ? -13.386 -13.558 25.376 1.00 51.22 186 ASP A O 1
ATOM 1480 N N . GLU A 1 187 ? -11.305 -13.989 26.022 1.00 51.25 187 GLU A N 1
ATOM 1481 C CA . GLU A 1 187 ? -11.144 -12.702 26.697 1.00 51.25 187 GLU A CA 1
ATOM 1482 C C . GLU A 1 187 ? -10.517 -11.698 25.722 1.00 51.25 187 GLU A C 1
ATOM 1484 O O . GLU A 1 187 ? -9.314 -11.450 25.700 1.00 51.25 187 GLU A O 1
ATOM 1489 N N . GLY A 1 188 ? -11.381 -11.147 24.864 1.00 65.50 188 GLY A N 1
ATOM 1490 C CA . GLY A 1 188 ? -11.149 -9.931 24.087 1.00 65.50 188 GLY A CA 1
ATOM 1491 C C . GLY A 1 188 ? -9.986 -10.005 23.101 1.00 65.50 188 GLY A C 1
ATOM 1492 O O . GLY A 1 188 ? -8.938 -9.407 23.336 1.00 65.50 188 GLY A O 1
ATOM 1493 N N . LYS A 1 189 ? -10.179 -10.664 21.954 1.00 81.81 189 LYS A N 1
ATOM 1494 C CA . LYS A 1 189 ? -9.257 -10.548 20.813 1.00 81.81 189 LYS A CA 1
ATOM 1495 C C . LYS A 1 189 ? -9.400 -9.167 20.162 1.00 81.81 189 LYS A C 1
ATOM 1497 O O . LYS A 1 189 ? -10.513 -8.695 19.928 1.00 81.81 189 LYS A O 1
ATOM 1502 N N . TRP A 1 190 ? -8.270 -8.535 19.848 1.00 88.12 190 TRP A N 1
ATOM 1503 C CA . TRP A 1 190 ? -8.208 -7.204 19.231 1.00 88.12 190 TRP A CA 1
ATOM 1504 C C . TRP A 1 190 ? -7.373 -7.240 17.962 1.00 88.12 190 TRP A C 1
ATOM 1506 O O . TRP A 1 190 ? -6.273 -7.773 17.99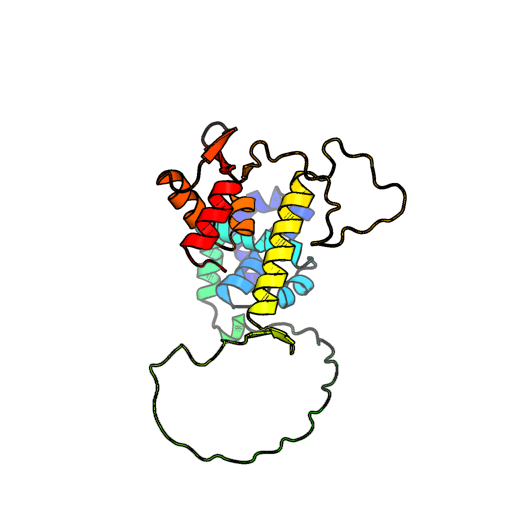1 1.00 88.12 190 TRP A O 1
ATOM 1516 N N . LEU A 1 191 ? -7.841 -6.657 16.865 1.00 89.50 191 LEU A N 1
ATOM 1517 C CA . LEU A 1 191 ? -7.127 -6.627 15.590 1.00 89.50 191 LEU A CA 1
ATOM 1518 C C . LEU A 1 191 ? -6.640 -5.211 15.260 1.00 89.50 191 LEU A C 1
ATOM 1520 O O . LEU A 1 191 ? -7.439 -4.276 15.326 1.00 89.50 191 LEU A O 1
ATOM 1524 N N . PRO A 1 192 ? -5.367 -5.020 14.859 1.00 91.19 192 PRO A N 1
ATOM 1525 C CA . PRO A 1 192 ? -4.901 -3.754 14.289 1.00 91.19 192 PRO A CA 1
ATOM 1526 C C . PRO A 1 192 ? -5.732 -3.348 13.067 1.00 91.19 192 PRO A C 1
ATOM 1528 O O . PRO A 1 192 ? -6.258 -4.219 12.379 1.00 91.19 192 PRO A O 1
ATOM 1531 N N . LEU A 1 193 ? -5.807 -2.045 12.770 1.00 89.62 193 LEU A N 1
ATOM 1532 C CA . LEU A 1 193 ? -6.626 -1.487 11.680 1.00 89.62 193 LEU A CA 1
ATOM 1533 C C . LEU A 1 193 ? -6.534 -2.272 10.359 1.00 89.62 193 LEU A C 1
ATOM 1535 O O . LEU A 1 193 ? -7.558 -2.726 9.856 1.00 89.62 193 LEU A O 1
ATOM 1539 N N . ASP A 1 194 ? -5.325 -2.471 9.836 1.00 88.31 194 ASP A N 1
ATOM 1540 C CA . ASP A 1 194 ? -5.087 -3.129 8.545 1.00 88.31 194 ASP A CA 1
ATOM 1541 C C . ASP A 1 194 ? -5.628 -4.572 8.555 1.00 88.31 194 ASP A C 1
ATOM 1543 O O . ASP A 1 194 ? -6.255 -5.050 7.609 1.00 88.31 194 ASP A O 1
ATOM 1547 N N . THR A 1 195 ? -5.435 -5.271 9.676 1.00 89.38 195 THR A N 1
ATOM 1548 C CA . THR A 1 195 ? -5.905 -6.645 9.871 1.00 89.38 195 THR A CA 1
ATOM 1549 C C . THR A 1 195 ? -7.417 -6.708 10.095 1.00 89.38 195 THR A C 1
ATOM 1551 O O . THR A 1 195 ? -8.062 -7.620 9.590 1.00 89.38 195 THR A O 1
ATOM 1554 N N . ALA A 1 196 ? -7.999 -5.738 10.801 1.00 89.56 196 ALA A N 1
ATOM 1555 C CA . ALA A 1 196 ? -9.441 -5.622 11.011 1.00 89.56 196 ALA A CA 1
ATOM 1556 C C . ALA A 1 196 ? -10.184 -5.326 9.696 1.00 89.56 196 ALA A C 1
ATOM 1558 O O . ALA A 1 196 ? -11.240 -5.904 9.436 1.00 89.56 196 ALA A O 1
ATOM 1559 N N . ALA A 1 197 ? -9.605 -4.483 8.836 1.00 89.69 197 ALA A N 1
ATOM 1560 C CA . ALA A 1 197 ? -10.118 -4.210 7.496 1.00 89.69 197 ALA A CA 1
ATOM 1561 C C . ALA A 1 197 ? -10.101 -5.474 6.625 1.00 89.69 197 ALA A C 1
ATOM 1563 O O . ALA A 1 197 ? -11.106 -5.808 5.995 1.00 89.69 197 ALA A O 1
ATOM 1564 N N . LEU A 1 198 ? -9.000 -6.234 6.664 1.00 89.31 198 LEU A N 1
ATOM 1565 C CA . LEU A 1 198 ? -8.901 -7.517 5.967 1.00 89.31 198 LEU A CA 1
ATOM 1566 C C . LEU A 1 198 ? -9.901 -8.549 6.514 1.00 89.31 198 LEU A C 1
ATOM 1568 O O . LEU A 1 198 ? -10.535 -9.255 5.731 1.00 89.31 198 LEU A O 1
ATOM 1572 N N . TYR A 1 199 ? -10.075 -8.595 7.838 1.00 89.38 199 TYR A N 1
ATOM 1573 C CA . TYR A 1 199 ? -11.021 -9.474 8.528 1.00 89.38 199 TYR A CA 1
ATOM 1574 C C . TYR A 1 199 ? -12.472 -9.203 8.111 1.00 89.38 199 TYR A C 1
ATOM 1576 O O . TYR A 1 199 ? -13.216 -10.140 7.829 1.00 89.38 199 TYR A O 1
ATOM 1584 N N . CYS A 1 200 ? -12.855 -7.927 7.998 1.00 86.50 200 CYS A N 1
ATOM 1585 C CA . CYS A 1 200 ? -14.187 -7.517 7.542 1.00 86.50 200 CYS A CA 1
ATOM 1586 C C . CYS A 1 200 ? -14.342 -7.509 6.016 1.00 86.50 200 CYS A C 1
ATOM 1588 O O . CYS A 1 200 ? -15.451 -7.359 5.512 1.00 86.50 200 CYS A O 1
ATOM 1590 N N . GLY A 1 201 ? -13.244 -7.631 5.267 1.00 85.69 201 GLY A N 1
ATOM 1591 C CA . GLY A 1 201 ? -13.252 -7.563 3.810 1.00 85.69 201 GLY A CA 1
ATOM 1592 C C . GLY A 1 201 ? -13.582 -6.182 3.240 1.00 85.69 201 GLY A C 1
ATOM 1593 O O . GLY A 1 201 ? -14.035 -6.102 2.098 1.00 85.69 201 GLY A O 1
ATOM 1594 N N . CYS A 1 202 ? -13.347 -5.111 4.000 1.00 86.31 202 CYS A N 1
ATOM 1595 C CA . CYS A 1 202 ? -13.647 -3.731 3.619 1.00 86.31 202 CYS A CA 1
ATOM 1596 C C . CYS A 1 202 ? -12.388 -2.844 3.647 1.00 86.31 202 CYS A C 1
ATOM 1598 O O . CYS A 1 202 ? -11.281 -3.315 3.905 1.00 86.31 202 CYS A O 1
ATOM 1600 N N . LYS A 1 203 ? -12.537 -1.553 3.324 1.00 88.31 203 LYS A N 1
ATOM 1601 C CA . LYS A 1 203 ? -11.418 -0.602 3.378 1.00 88.31 203 LYS A CA 1
ATOM 1602 C C . LYS A 1 203 ? -11.166 -0.121 4.809 1.00 88.31 203 LYS A C 1
ATOM 1604 O O . LYS A 1 203 ? -12.103 0.003 5.597 1.00 88.31 203 LYS A O 1
ATOM 1609 N N . GLU A 1 204 ? -9.920 0.233 5.116 1.00 88.94 204 GLU A N 1
ATOM 1610 C CA . GLU A 1 204 ? -9.517 0.748 6.433 1.00 88.94 204 GLU A CA 1
ATOM 1611 C C . GLU A 1 204 ? -10.316 1.983 6.862 1.00 88.94 204 GLU A C 1
ATOM 1613 O O . GLU A 1 204 ? -10.633 2.131 8.044 1.00 88.94 204 GLU A O 1
ATOM 1618 N N . GLU A 1 205 ? -10.700 2.856 5.923 1.00 89.44 205 GLU A N 1
ATOM 1619 C CA . GLU A 1 205 ? -11.477 4.052 6.257 1.00 89.44 205 GLU A CA 1
ATOM 1620 C C . GLU A 1 205 ? -12.843 3.692 6.848 1.00 89.44 205 GLU A C 1
ATOM 1622 O O . GLU A 1 205 ? -13.295 4.356 7.778 1.00 89.44 205 GLU A O 1
ATOM 1627 N N . VAL A 1 206 ? -13.469 2.612 6.366 1.00 87.94 206 VAL A N 1
ATOM 1628 C CA . VAL A 1 206 ? -14.778 2.145 6.848 1.00 87.94 206 VAL A CA 1
ATOM 1629 C C . VAL A 1 206 ? -14.680 1.707 8.308 1.00 87.94 206 VAL A C 1
ATOM 1631 O O . VAL A 1 206 ? -15.492 2.125 9.130 1.00 87.94 206 VAL A O 1
ATOM 1634 N N . ILE A 1 207 ? -13.648 0.930 8.651 1.00 91.25 207 ILE A N 1
ATOM 1635 C CA . ILE A 1 207 ? -13.403 0.479 10.028 1.00 91.25 207 ILE A CA 1
ATOM 1636 C C . ILE A 1 207 ? -13.055 1.654 10.940 1.00 91.25 207 ILE A C 1
ATOM 1638 O O . ILE A 1 207 ? -13.562 1.749 12.057 1.00 91.25 207 ILE A O 1
ATOM 1642 N N . ASN A 1 208 ? -12.229 2.587 10.465 1.00 88.19 208 ASN A N 1
ATOM 1643 C CA . ASN A 1 208 ? -11.861 3.759 11.251 1.00 88.19 208 ASN A CA 1
ATOM 1644 C C . ASN A 1 208 ? -13.078 4.654 11.541 1.00 88.19 208 ASN A C 1
ATOM 1646 O O . ASN A 1 208 ? -13.233 5.111 12.672 1.00 88.19 208 ASN A O 1
ATOM 1650 N N . ILE A 1 209 ? -13.966 4.861 10.563 1.00 89.00 209 ILE A N 1
ATOM 1651 C CA . ILE A 1 209 ? -15.230 5.592 10.752 1.00 89.00 209 ILE A CA 1
ATOM 1652 C C . ILE A 1 209 ? -16.141 4.841 11.731 1.00 89.00 209 ILE A C 1
ATOM 1654 O O . ILE A 1 209 ? -16.642 5.441 12.680 1.00 89.00 209 ILE A O 1
ATOM 1658 N N . ALA A 1 210 ? -16.312 3.527 11.565 1.00 87.44 210 ALA A N 1
ATOM 1659 C CA . ALA A 1 210 ? -17.138 2.718 12.460 1.00 87.44 210 ALA A CA 1
ATOM 1660 C C . ALA A 1 210 ? -16.628 2.747 13.915 1.00 87.44 210 ALA A C 1
ATOM 1662 O O . ALA A 1 210 ? -17.421 2.870 14.848 1.00 87.44 210 ALA A O 1
ATOM 1663 N N . GLY A 1 211 ? -15.308 2.739 14.121 1.00 87.88 211 GLY A N 1
ATOM 1664 C CA . GLY A 1 211 ? -14.719 2.902 15.449 1.00 87.88 211 GLY A CA 1
ATOM 1665 C C . GLY A 1 211 ? -14.781 4.329 16.004 1.00 87.88 211 GLY A C 1
ATOM 1666 O O . GLY A 1 211 ? -14.822 4.514 17.218 1.00 87.88 211 GLY A O 1
ATOM 1667 N N . GLN A 1 212 ? -14.794 5.361 15.154 1.00 87.50 212 GLN A N 1
ATOM 1668 C CA . GLN A 1 212 ? -15.044 6.747 15.585 1.00 87.50 212 GLN A CA 1
ATOM 1669 C C . GLN A 1 212 ? -16.488 6.945 16.041 1.00 87.50 212 GLN A C 1
ATOM 1671 O O . GLN A 1 212 ? -16.717 7.629 17.035 1.00 87.50 212 GLN A O 1
ATOM 1676 N N . ASN A 1 213 ? -17.429 6.295 15.359 1.00 86.25 213 ASN A N 1
ATOM 1677 C CA . ASN A 1 213 ? -18.856 6.343 15.664 1.00 86.25 213 ASN A CA 1
ATOM 1678 C C . ASN A 1 213 ? -19.257 5.456 16.856 1.00 86.25 213 ASN A C 1
ATOM 1680 O O . ASN A 1 213 ? -20.427 5.429 17.220 1.00 86.25 213 ASN A O 1
ATOM 1684 N N . GLY A 1 214 ? -18.315 4.711 17.447 1.00 85.38 214 GLY A N 1
ATOM 1685 C CA . GLY A 1 214 ? -18.582 3.812 18.574 1.00 85.38 214 GLY A CA 1
ATOM 1686 C C . GLY A 1 214 ? -19.342 2.535 18.202 1.00 85.38 214 GLY A C 1
ATOM 1687 O O . GLY A 1 214 ? -19.818 1.844 19.093 1.00 85.38 214 GLY A O 1
ATOM 1688 N N . ILE A 1 215 ? -19.448 2.214 16.908 1.00 87.56 215 ILE A N 1
ATOM 1689 C CA . ILE A 1 215 ? -20.069 0.969 16.423 1.00 87.56 215 ILE A CA 1
ATOM 1690 C C . ILE A 1 215 ? -19.157 -0.226 16.726 1.00 87.56 215 ILE A C 1
ATOM 1692 O O . ILE A 1 215 ? -19.634 -1.310 17.043 1.00 87.56 215 ILE A O 1
ATOM 1696 N N . ILE A 1 216 ? -17.842 -0.013 16.631 1.00 89.44 216 ILE A N 1
ATOM 1697 C CA . ILE A 1 216 ? -16.817 -1.013 16.929 1.00 89.44 216 ILE A CA 1
ATOM 1698 C C . ILE A 1 216 ? -15.951 -0.478 18.066 1.00 89.44 216 ILE A C 1
ATOM 1700 O O . ILE A 1 216 ? -15.386 0.615 17.946 1.00 89.44 216 ILE A O 1
ATOM 1704 N N . GLU A 1 217 ? -15.805 -1.239 19.151 1.00 90.06 217 GLU A N 1
ATOM 1705 C CA . GLU A 1 217 ? -14.906 -0.865 20.238 1.00 90.06 217 GLU A CA 1
ATOM 1706 C C . GLU A 1 217 ? -13.461 -0.788 19.715 1.00 90.06 217 GLU A C 1
ATOM 1708 O O . GLU A 1 217 ? -12.932 -1.735 19.122 1.00 90.06 217 GLU A O 1
ATOM 1713 N N . ARG A 1 218 ? -12.812 0.365 19.930 1.00 91.00 218 ARG A N 1
ATOM 1714 C CA . ARG A 1 218 ? -11.418 0.608 19.537 1.00 91.00 218 ARG A CA 1
ATOM 1715 C C . ARG A 1 218 ? -10.592 1.112 20.709 1.00 91.00 218 ARG A C 1
ATOM 1717 O O . ARG A 1 218 ? -11.049 1.945 21.491 1.00 91.00 218 ARG A O 1
ATOM 1724 N N . ARG A 1 219 ? -9.329 0.698 20.775 1.00 87.81 219 ARG A N 1
ATOM 1725 C CA . ARG A 1 219 ? -8.360 1.198 21.761 1.00 87.81 219 ARG A CA 1
ATOM 1726 C C . ARG A 1 219 ? -7.016 1.500 21.119 1.00 87.81 219 ARG A C 1
ATOM 1728 O O . ARG A 1 219 ? -6.687 0.980 20.058 1.00 87.81 219 ARG A O 1
ATOM 1735 N N . VAL A 1 220 ? -6.238 2.374 21.753 1.00 87.38 220 VAL A N 1
ATOM 1736 C CA . VAL A 1 220 ? -4.892 2.722 21.281 1.00 87.38 220 VA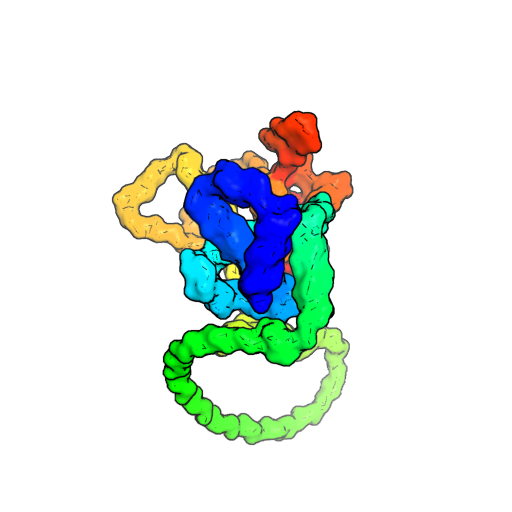L A CA 1
ATOM 1737 C C . VAL A 1 220 ? -3.904 1.689 21.807 1.00 87.38 220 VAL A C 1
ATOM 1739 O O . VAL A 1 220 ? -3.685 1.633 23.013 1.00 87.38 220 VAL A O 1
ATOM 1742 N N . TYR A 1 221 ? -3.275 0.921 20.917 1.00 83.31 221 TYR A N 1
ATOM 1743 C CA . TYR A 1 221 ? -2.271 -0.081 21.305 1.00 83.31 221 TYR A CA 1
ATOM 1744 C C . TYR A 1 221 ? -0.834 0.418 21.138 1.00 83.31 221 TYR A C 1
ATOM 1746 O O . TYR A 1 221 ? 0.088 -0.082 21.779 1.00 83.31 221 TYR A O 1
ATOM 1754 N N . ARG A 1 222 ? -0.616 1.427 20.286 1.00 81.44 222 ARG A N 1
ATOM 1755 C CA . ARG A 1 222 ? 0.694 2.061 20.117 1.00 81.44 222 ARG A CA 1
ATOM 1756 C C . ARG A 1 222 ? 0.533 3.549 19.857 1.00 81.44 222 ARG A C 1
ATOM 1758 O O . ARG A 1 222 ? -0.316 3.969 19.077 1.00 81.44 222 ARG A O 1
ATOM 1765 N N . ARG A 1 223 ? 1.387 4.352 20.487 1.00 84.75 223 ARG A N 1
ATOM 1766 C CA . ARG A 1 223 ? 1.523 5.782 20.200 1.00 84.75 223 ARG A CA 1
ATOM 1767 C C . ARG A 1 223 ? 2.889 6.026 19.577 1.00 84.75 223 ARG A C 1
ATOM 1769 O O . ARG A 1 223 ? 3.893 5.508 20.057 1.00 84.75 223 ARG A O 1
ATOM 1776 N N . ASN A 1 224 ? 2.914 6.782 18.493 1.00 86.00 224 ASN A N 1
ATOM 1777 C CA . ASN A 1 224 ? 4.122 7.386 17.948 1.00 86.00 224 ASN A CA 1
ATOM 1778 C C . ASN A 1 224 ? 3.913 8.907 17.939 1.00 86.00 224 ASN A C 1
ATOM 1780 O O . ASN A 1 224 ? 2.764 9.333 17.915 1.00 86.00 224 ASN A O 1
ATOM 1784 N N . ALA A 1 225 ? 4.981 9.709 17.971 1.00 75.88 225 ALA A N 1
ATOM 1785 C CA . ALA A 1 225 ? 4.957 11.141 18.317 1.00 75.88 225 ALA A CA 1
ATOM 1786 C C . ALA A 1 225 ? 3.781 11.961 17.732 1.00 75.88 225 ALA A C 1
ATOM 1788 O O . ALA A 1 225 ? 3.240 12.804 18.434 1.00 75.88 225 ALA A O 1
ATOM 1789 N N . ASN A 1 226 ? 3.332 11.654 16.504 1.00 84.12 226 ASN A N 1
ATOM 1790 C CA . ASN A 1 226 ? 2.188 12.304 15.844 1.00 84.12 226 ASN A CA 1
ATOM 1791 C C . ASN A 1 226 ? 1.057 11.344 15.405 1.00 84.12 226 ASN A C 1
ATOM 1793 O O . ASN A 1 226 ? 0.182 11.744 14.639 1.00 84.12 226 ASN A O 1
ATOM 1797 N N . ARG A 1 227 ? 1.070 10.062 15.803 1.00 82.19 227 ARG A N 1
ATOM 1798 C CA . ARG A 1 227 ? 0.094 9.064 15.327 1.00 82.19 227 ARG A CA 1
ATOM 1799 C C . ARG A 1 227 ? -0.276 8.041 16.397 1.00 82.19 227 ARG A C 1
ATOM 1801 O O . ARG A 1 227 ? 0.588 7.359 16.950 1.00 82.19 227 ARG A O 1
ATOM 1808 N N . ASN A 1 228 ? -1.578 7.880 16.605 1.00 85.62 228 ASN A N 1
ATOM 1809 C CA . ASN A 1 228 ? -2.144 6.789 17.388 1.00 85.62 228 ASN A CA 1
ATOM 1810 C C . ASN A 1 228 ? -2.443 5.602 16.471 1.00 85.62 228 ASN A C 1
ATOM 1812 O O . ASN A 1 228 ? -3.037 5.767 15.405 1.00 85.62 228 ASN A O 1
ATOM 1816 N N . TYR A 1 229 ? -2.037 4.413 16.901 1.00 85.44 229 TYR A N 1
ATOM 1817 C CA . TYR A 1 229 ? -2.381 3.153 16.262 1.00 85.44 229 TYR A CA 1
ATOM 1818 C C . TYR A 1 229 ? -3.479 2.487 17.079 1.00 85.44 229 TYR A C 1
ATOM 1820 O O . TYR A 1 229 ? -3.341 2.315 18.296 1.00 85.44 229 TYR A O 1
ATOM 1828 N N . TYR A 1 230 ? -4.564 2.145 16.394 1.00 88.25 230 TYR A N 1
ATOM 1829 C CA . TYR A 1 230 ? -5.767 1.596 16.997 1.00 88.25 230 TYR A CA 1
ATOM 1830 C C . TYR A 1 230 ? -5.905 0.114 16.680 1.00 88.25 230 TYR A C 1
ATOM 1832 O O . TYR A 1 230 ? -5.557 -0.333 15.585 1.00 88.25 230 TYR A O 1
ATOM 1840 N N . GLU A 1 231 ? -6.434 -0.618 17.648 1.00 90.81 231 GLU A N 1
ATOM 1841 C CA . GLU A 1 231 ? -6.914 -1.980 17.476 1.00 90.81 231 GLU A CA 1
ATOM 1842 C C . GLU A 1 231 ? -8.399 -2.057 17.827 1.00 90.81 231 GLU A C 1
ATOM 1844 O O . GLU A 1 231 ? -8.900 -1.247 18.612 1.00 90.81 231 GLU A O 1
ATOM 1849 N N . TYR A 1 232 ? -9.085 -3.012 17.207 1.00 91.50 232 TYR A N 1
ATOM 1850 C CA . TYR A 1 232 ? -10.537 -3.142 17.166 1.00 91.50 232 TYR A CA 1
ATOM 1851 C C . TYR A 1 232 ? -10.954 -4.506 17.695 1.00 91.50 232 TYR A C 1
ATOM 1853 O O . TYR A 1 232 ? -10.321 -5.512 17.374 1.00 91.50 232 TYR A O 1
ATOM 1861 N N . LYS A 1 233 ? -12.007 -4.550 18.502 1.00 90.38 233 LYS A N 1
ATOM 1862 C CA . LYS A 1 233 ? -12.465 -5.786 19.135 1.00 90.38 233 LYS A CA 1
ATOM 1863 C C . LYS A 1 233 ? -13.121 -6.729 18.129 1.00 90.38 233 LYS A C 1
ATOM 1865 O O . LYS A 1 233 ? -14.001 -6.318 17.378 1.00 90.38 233 LYS A O 1
ATOM 1870 N N . VAL A 1 234 ? -12.714 -7.998 18.133 1.00 89.50 234 VAL A N 1
ATOM 1871 C CA . VAL A 1 234 ? -13.194 -9.007 17.170 1.00 89.50 234 VAL A CA 1
ATOM 1872 C C . VAL A 1 234 ? -14.700 -9.242 17.277 1.00 89.50 234 VAL A C 1
ATOM 1874 O O . VAL A 1 234 ? -15.369 -9.261 16.250 1.00 89.50 234 VAL A O 1
ATOM 1877 N N . ASP A 1 235 ? -15.252 -9.312 18.490 1.00 88.44 235 ASP A N 1
ATOM 1878 C CA . ASP A 1 235 ? -16.693 -9.540 18.692 1.00 88.44 235 ASP A CA 1
ATOM 1879 C C . ASP A 1 235 ? -17.559 -8.462 18.023 1.00 88.44 235 ASP A C 1
ATOM 1881 O O . ASP A 1 235 ? -18.623 -8.751 17.469 1.00 88.44 235 ASP A O 1
ATOM 1885 N N . ASP A 1 236 ? -17.095 -7.212 18.059 1.00 88.12 236 ASP A N 1
ATOM 1886 C CA . ASP A 1 236 ? -17.791 -6.091 17.436 1.00 88.12 236 ASP A CA 1
ATOM 1887 C C . ASP A 1 236 ? -17.570 -6.063 15.922 1.00 88.12 236 ASP A C 1
ATOM 1889 O O . ASP A 1 236 ? -18.475 -5.681 15.185 1.00 88.12 236 ASP A O 1
ATOM 1893 N N . LEU A 1 237 ? -16.410 -6.524 15.437 1.00 89.38 237 LEU A N 1
ATOM 1894 C CA . LEU A 1 237 ? -16.178 -6.733 14.005 1.00 89.38 237 LEU A CA 1
ATOM 1895 C C . LEU A 1 237 ? -17.131 -7.802 13.446 1.00 89.38 237 LEU A C 1
ATOM 1897 O O . LEU A 1 237 ? -17.709 -7.605 12.381 1.00 89.38 237 LEU A O 1
ATOM 1901 N N . ASP A 1 238 ? -17.365 -8.895 14.175 1.00 87.25 238 ASP A N 1
ATOM 1902 C CA . ASP A 1 238 ? -18.315 -9.936 13.763 1.00 87.25 238 ASP A CA 1
ATOM 1903 C C . ASP A 1 238 ? -19.763 -9.428 13.736 1.00 87.25 238 ASP A C 1
ATOM 1905 O O . ASP A 1 238 ? -20.520 -9.759 12.818 1.00 87.25 238 ASP A O 1
ATOM 1909 N N . ARG A 1 239 ? -20.162 -8.592 14.706 1.00 86.81 239 ARG A N 1
ATOM 1910 C CA . ARG A 1 239 ? -21.459 -7.889 14.659 1.00 86.81 239 ARG A CA 1
ATOM 1911 C C . ARG A 1 239 ? -21.532 -6.964 13.450 1.00 86.81 239 ARG A C 1
ATOM 1913 O O . ARG A 1 239 ? -22.464 -7.074 12.664 1.00 86.81 239 ARG A O 1
ATOM 1920 N N . PHE A 1 240 ? -20.504 -6.148 13.245 1.00 87.38 240 PHE A N 1
ATOM 1921 C CA . PHE A 1 240 ? -20.432 -5.200 12.141 1.00 87.38 240 PHE A CA 1
ATOM 1922 C C . PHE A 1 240 ? -20.559 -5.873 10.765 1.00 87.38 240 PHE A C 1
ATOM 1924 O O . PHE A 1 240 ? -21.279 -5.363 9.906 1.00 87.38 240 PHE A O 1
ATOM 1931 N N . ILE A 1 241 ? -19.917 -7.031 10.564 1.00 86.25 241 ILE A N 1
ATOM 1932 C CA . ILE A 1 241 ? -20.028 -7.826 9.329 1.00 86.25 241 ILE A CA 1
ATOM 1933 C C . ILE A 1 241 ? -21.469 -8.295 9.105 1.00 86.25 241 ILE A C 1
ATOM 1935 O O . ILE A 1 241 ? -21.981 -8.153 7.992 1.00 86.25 241 ILE A O 1
ATOM 1939 N N . ARG A 1 242 ? -22.121 -8.831 10.149 1.00 82.06 242 ARG A N 1
ATOM 1940 C CA . ARG A 1 242 ? -23.512 -9.310 10.071 1.00 82.06 242 ARG A CA 1
ATOM 1941 C C . ARG A 1 242 ? -24.487 -8.176 9.771 1.00 82.06 242 ARG A C 1
ATOM 1943 O O . ARG A 1 242 ? -25.324 -8.328 8.888 1.00 82.06 242 ARG A O 1
ATOM 1950 N N . ASP A 1 243 ? -24.345 -7.051 10.463 1.00 79.75 243 ASP A N 1
ATOM 1951 C CA . ASP A 1 243 ? -25.289 -5.931 10.391 1.00 79.75 243 ASP A CA 1
ATOM 1952 C C . ASP A 1 243 ? -25.212 -5.177 9.054 1.00 79.75 243 ASP A C 1
ATOM 1954 O O . ASP A 1 243 ? -26.201 -4.606 8.602 1.00 79.75 243 ASP A O 1
ATOM 1958 N N . ASN A 1 244 ? -24.045 -5.179 8.401 1.00 76.25 244 ASN A N 1
ATOM 1959 C CA . ASN A 1 244 ? -23.819 -4.444 7.153 1.00 76.25 244 ASN A CA 1
ATOM 1960 C C . ASN A 1 244 ? -23.811 -5.336 5.906 1.00 76.25 244 ASN A C 1
ATOM 1962 O O . ASN A 1 244 ? -23.497 -4.841 4.823 1.00 76.25 244 ASN A O 1
ATOM 1966 N N . HIS A 1 245 ? -24.127 -6.631 6.043 1.00 70.00 245 HIS A N 1
ATOM 1967 C CA . HIS A 1 245 ? -24.069 -7.610 4.948 1.00 70.00 245 HIS A CA 1
ATOM 1968 C C . HIS A 1 245 ? -22.769 -7.503 4.142 1.00 70.00 245 HIS A C 1
ATOM 1970 O O . HIS A 1 245 ? -22.770 -7.522 2.911 1.00 70.00 245 HIS A O 1
ATOM 1976 N N . LEU A 1 246 ? -21.644 -7.333 4.844 1.00 67.19 246 LEU A N 1
ATOM 1977 C CA . LEU A 1 246 ? -20.343 -7.196 4.187 1.00 67.19 246 LEU A CA 1
ATOM 1978 C C . LEU A 1 246 ? -19.881 -8.514 3.552 1.00 67.19 246 LEU A C 1
ATOM 1980 O O . LEU A 1 246 ? -18.876 -8.501 2.839 1.00 67.19 246 LEU A O 1
ATOM 1984 N N . LEU A 1 247 ? -20.625 -9.606 3.803 1.00 59.41 247 LEU A N 1
ATOM 1985 C CA . LEU A 1 247 ? -20.481 -10.964 3.281 1.00 59.41 247 LEU A CA 1
ATOM 1986 C C . LEU A 1 247 ? -21.844 -11.667 3.212 1.00 59.41 247 LEU A C 1
ATOM 1988 O O . LEU A 1 247 ? -22.523 -11.712 4.265 1.00 59.41 247 LEU A O 1
#